Protein AF-A0A933BQ61-F1 (afdb_monomer_lite)

Radius of gyration: 30.86 Å; chains: 1; bounding box: 74×72×90 Å

Structure (mmCIF, N/CA/C/O backbone):
data_AF-A0A933BQ61-F1
#
_entry.id   AF-A0A933BQ61-F1
#
loop_
_atom_site.group_PDB
_atom_site.id
_atom_site.type_symbol
_atom_site.label_atom_id
_atom_site.label_alt_id
_atom_site.label_comp_id
_atom_site.label_asym_id
_atom_site.label_entity_id
_atom_site.label_seq_id
_atom_site.pdbx_PDB_ins_code
_atom_site.Cartn_x
_atom_site.Cartn_y
_atom_site.Cartn_z
_atom_site.occupancy
_atom_site.B_iso_or_equiv
_atom_site.auth_seq_id
_atom_site.auth_comp_id
_atom_site.auth_asym_id
_atom_site.auth_atom_id
_atom_site.pdbx_PDB_model_num
ATOM 1 N N . MET A 1 1 ? 2.742 20.157 -56.975 1.00 33.22 1 MET A N 1
ATOM 2 C CA . MET A 1 1 ? 3.591 20.711 -58.060 1.00 33.22 1 MET A CA 1
ATOM 3 C C . MET A 1 1 ? 4.662 21.611 -57.443 1.00 33.22 1 MET A C 1
ATOM 5 O O . MET A 1 1 ? 4.472 22.037 -56.312 1.00 33.22 1 MET A O 1
ATOM 9 N N . ASN A 1 2 ? 5.786 21.848 -58.125 1.00 32.97 2 ASN A N 1
ATOM 10 C CA . ASN A 1 2 ? 6.913 22.647 -57.603 1.00 32.97 2 ASN A CA 1
ATOM 11 C C . ASN A 1 2 ? 6.688 24.162 -57.740 1.00 32.97 2 ASN A C 1
ATOM 13 O O . ASN A 1 2 ? 6.046 24.554 -58.702 1.00 32.97 2 ASN A O 1
ATOM 17 N N . PHE A 1 3 ? 7.325 24.971 -56.878 1.00 35.00 3 PHE A N 1
ATOM 18 C CA . PHE A 1 3 ? 8.146 26.165 -57.211 1.00 35.00 3 PHE A CA 1
ATOM 19 C C . PHE A 1 3 ? 8.814 26.666 -55.903 1.00 35.00 3 PHE A C 1
ATOM 21 O O . PHE A 1 3 ? 8.114 27.060 -54.982 1.00 35.00 3 PHE A O 1
ATOM 28 N N . LYS A 1 4 ? 10.089 26.359 -55.608 1.00 37.38 4 LYS A N 1
ATOM 29 C CA . LYS A 1 4 ? 11.388 26.939 -56.056 1.00 37.38 4 LYS A CA 1
ATOM 30 C C . LYS A 1 4 ? 11.759 28.316 -55.451 1.00 37.38 4 LYS A C 1
ATOM 32 O O . LYS A 1 4 ? 10.966 29.242 -55.448 1.00 37.38 4 LYS A O 1
ATOM 37 N N . LYS A 1 5 ? 13.015 28.404 -54.978 1.00 43.69 5 LYS A N 1
ATOM 38 C CA . LYS A 1 5 ? 13.697 29.551 -54.327 1.00 43.69 5 LYS A CA 1
ATOM 39 C C . LYS A 1 5 ? 14.180 30.622 -55.330 1.00 43.69 5 LYS A C 1
ATOM 41 O O . LYS A 1 5 ? 14.615 30.215 -56.403 1.00 43.69 5 LYS A O 1
ATOM 46 N N . LEU A 1 6 ? 14.230 31.903 -54.917 1.00 38.16 6 LEU A N 1
ATOM 47 C CA . LEU A 1 6 ? 15.175 33.024 -55.233 1.00 38.16 6 LEU A CA 1
ATOM 48 C C . LEU A 1 6 ? 14.562 34.343 -54.663 1.00 38.16 6 LEU A C 1
ATOM 50 O O . LEU A 1 6 ? 13.356 34.353 -54.446 1.00 38.16 6 LEU A O 1
ATOM 54 N N . LEU A 1 7 ? 15.233 35.476 -54.383 1.00 34.50 7 LEU A N 1
ATOM 55 C CA . LEU A 1 7 ? 16.659 35.885 -54.299 1.00 34.50 7 LEU A CA 1
ATOM 56 C C . LEU A 1 7 ? 17.022 36.222 -52.812 1.00 34.50 7 LEU A C 1
ATOM 58 O O . LEU A 1 7 ? 16.158 36.053 -51.960 1.00 34.50 7 LEU A O 1
ATOM 62 N N . PHE A 1 8 ? 18.221 36.594 -52.318 1.00 32.69 8 PHE A N 1
ATOM 63 C CA . PHE A 1 8 ? 19.547 37.063 -52.808 1.00 32.69 8 PHE A CA 1
ATOM 64 C C . PHE A 1 8 ? 19.857 38.596 -52.740 1.00 32.69 8 PHE A C 1
ATOM 66 O O . PHE A 1 8 ? 19.451 39.347 -53.618 1.00 32.69 8 PHE A O 1
ATOM 73 N N . PHE A 1 9 ? 20.734 38.967 -51.780 1.00 31.30 9 PHE A N 1
ATOM 74 C CA . PHE A 1 9 ? 21.750 40.061 -51.764 1.00 31.30 9 PHE A CA 1
ATOM 75 C C . PHE A 1 9 ? 21.485 41.514 -51.273 1.00 31.30 9 PHE A C 1
ATOM 77 O O . PHE A 1 9 ? 20.404 42.072 -51.410 1.00 31.30 9 PHE A O 1
ATOM 84 N N . GLY A 1 10 ? 22.570 42.099 -50.715 1.00 30.70 10 GLY A N 1
ATOM 85 C CA . GLY A 1 10 ? 22.740 43.440 -50.104 1.00 30.70 10 GLY A CA 1
ATOM 86 C C . GLY A 1 10 ? 23.632 43.336 -48.841 1.00 30.70 10 GLY A C 1
ATOM 87 O O . GLY A 1 10 ? 23.165 42.792 -47.849 1.00 30.70 10 GLY A O 1
ATOM 88 N N . LEU A 1 11 ? 24.963 43.552 -48.843 1.00 33.59 11 LEU A N 1
ATOM 89 C CA . LEU A 1 11 ? 25.757 44.806 -48.959 1.00 33.59 11 LEU A CA 1
ATOM 90 C C . LEU A 1 11 ? 25.364 45.871 -47.897 1.00 33.59 11 LEU A C 1
ATOM 92 O O . LEU A 1 11 ? 24.179 46.109 -47.719 1.00 33.59 11 LEU A O 1
ATOM 96 N N . ILE A 1 12 ? 26.274 46.562 -47.180 1.00 37.56 12 ILE A N 1
ATOM 97 C CA . ILE A 1 12 ? 27.728 46.784 -47.387 1.00 37.56 12 ILE A CA 1
ATOM 98 C C . ILE A 1 12 ? 28.512 47.005 -46.048 1.00 37.56 12 ILE A C 1
ATOM 100 O O . ILE A 1 12 ? 27.955 46.799 -44.976 1.00 37.56 12 ILE A O 1
ATOM 104 N N . LEU A 1 13 ? 29.807 47.367 -46.136 1.00 36.47 13 LEU A N 1
ATOM 105 C CA . LEU A 1 13 ? 30.786 47.756 -45.083 1.00 36.47 13 LEU A CA 1
ATOM 106 C C . LEU A 1 13 ? 30.220 48.577 -43.888 1.00 36.47 13 LEU A C 1
ATOM 108 O O . LEU A 1 13 ? 29.233 49.284 -44.038 1.00 36.47 13 LEU A O 1
ATOM 112 N N . GLY A 1 14 ? 30.859 48.642 -42.709 1.00 28.88 14 GLY A N 1
ATOM 113 C CA . GLY A 1 14 ? 32.162 48.097 -42.274 1.00 28.88 14 GLY A CA 1
ATOM 114 C C . GLY A 1 14 ? 33.052 49.164 -41.600 1.00 28.88 14 GLY A C 1
ATOM 115 O O . GLY A 1 14 ? 33.024 50.322 -41.999 1.00 28.88 14 GLY A O 1
ATOM 116 N N . CYS A 1 15 ? 33.852 48.789 -40.592 1.00 31.38 15 CYS A N 1
ATOM 117 C CA . CYS A 1 15 ? 34.818 49.682 -39.930 1.00 31.38 15 CYS A CA 1
ATOM 118 C C . CYS A 1 15 ? 36.030 48.886 -39.414 1.00 31.38 15 CYS A C 1
ATOM 120 O O . CYS A 1 15 ? 35.865 47.748 -38.975 1.00 31.38 15 CYS A O 1
ATOM 122 N N . ALA A 1 16 ? 37.233 49.465 -39.464 1.00 35.78 16 ALA A N 1
ATOM 123 C CA . ALA A 1 16 ? 38.483 48.802 -39.081 1.00 35.78 16 ALA A CA 1
ATOM 124 C C . ALA A 1 16 ? 39.224 49.577 -37.980 1.00 35.78 16 ALA A C 1
ATOM 126 O O . ALA A 1 16 ? 39.227 50.804 -37.970 1.00 35.78 16 ALA A O 1
ATOM 127 N N . GLY A 1 17 ? 39.889 48.850 -37.082 1.00 31.77 17 GLY A N 1
ATOM 128 C CA . GLY A 1 17 ? 40.727 49.407 -36.020 1.00 31.77 17 GLY A CA 1
ATOM 129 C C . GLY A 1 17 ? 41.346 48.278 -35.204 1.00 31.77 17 GLY A C 1
ATOM 130 O O . GLY A 1 17 ? 40.625 47.533 -34.548 1.00 31.77 17 GLY A O 1
ATOM 131 N N . ALA A 1 18 ? 42.666 48.109 -35.290 1.00 37.84 18 ALA A N 1
ATOM 132 C CA . ALA A 1 18 ? 43.375 46.978 -34.698 1.00 37.84 18 ALA A CA 1
ATOM 133 C C . ALA A 1 18 ? 44.427 47.441 -33.685 1.00 37.84 18 ALA A C 1
ATOM 135 O O . ALA A 1 18 ? 45.264 48.282 -34.006 1.00 37.84 18 ALA A O 1
ATOM 136 N N . VAL A 1 19 ? 44.423 46.826 -32.501 1.00 36.72 19 VAL A N 1
ATOM 137 C CA . VAL A 1 19 ? 45.554 46.800 -31.563 1.00 36.72 19 VAL A CA 1
ATOM 138 C C . VAL A 1 19 ? 45.649 45.379 -30.995 1.00 36.72 19 VAL A C 1
ATOM 140 O O . VAL A 1 19 ? 44.635 44.758 -30.684 1.00 36.72 19 VAL A O 1
ATOM 143 N N . THR A 1 20 ? 46.865 44.842 -30.936 1.00 35.09 20 THR A N 1
ATOM 144 C CA . THR A 1 20 ? 47.217 43.508 -30.412 1.00 35.09 20 THR A CA 1
ATOM 145 C C . THR A 1 20 ? 47.277 43.528 -28.864 1.00 35.09 20 THR A C 1
ATOM 147 O O . THR A 1 20 ? 47.174 44.591 -28.265 1.00 35.09 20 THR A O 1
ATOM 150 N N . VAL A 1 21 ? 47.363 42.426 -28.106 1.00 33.62 21 VAL A N 1
ATOM 151 C CA . VAL A 1 21 ? 48.503 41.490 -27.974 1.00 33.62 21 VAL A CA 1
ATOM 152 C C . VAL A 1 21 ? 48.098 40.307 -27.058 1.00 33.62 21 VAL A C 1
ATOM 154 O O . VAL A 1 21 ? 47.378 40.517 -26.092 1.00 33.62 21 VAL A O 1
ATOM 157 N N . LEU A 1 22 ? 48.629 39.105 -27.344 1.00 34.12 22 LEU A N 1
ATOM 158 C CA . LEU A 1 22 ? 48.735 37.879 -26.511 1.00 34.12 22 LEU A CA 1
ATOM 159 C C . LEU A 1 22 ? 47.512 37.342 -25.731 1.00 34.12 22 LEU A C 1
ATOM 161 O O . LEU A 1 22 ? 47.035 37.917 -24.761 1.00 34.12 22 LEU A O 1
ATOM 165 N N . GLY A 1 23 ? 47.177 36.085 -26.035 1.00 26.72 23 GLY A N 1
ATOM 166 C CA . GLY A 1 23 ? 46.403 35.186 -25.177 1.00 26.72 23 GLY A CA 1
ATOM 167 C C . GLY A 1 23 ? 46.486 33.758 -25.717 1.00 26.72 23 GLY A C 1
ATOM 168 O O . GLY A 1 23 ? 45.755 33.412 -26.642 1.00 26.72 23 GLY A O 1
ATOM 169 N N . CYS A 1 24 ? 47.415 32.943 -25.207 1.00 27.66 24 CYS A N 1
ATOM 170 C CA . CYS A 1 24 ? 47.566 31.557 -25.659 1.00 27.66 24 CYS A CA 1
ATOM 171 C C . CYS A 1 24 ? 46.341 30.724 -25.260 1.00 27.66 24 CYS A C 1
ATOM 173 O O . CYS A 1 24 ? 45.925 30.739 -24.104 1.00 27.66 24 CYS A O 1
ATOM 175 N N . GLY A 1 25 ? 45.780 29.980 -26.213 1.00 29.48 25 GLY A N 1
ATOM 176 C CA . GLY A 1 25 ? 44.656 29.091 -25.947 1.00 29.48 25 GLY A CA 1
ATOM 177 C C . GLY A 1 25 ? 45.107 27.802 -25.266 1.00 29.48 25 GLY A C 1
ATOM 178 O O . GLY A 1 25 ? 45.684 26.935 -25.918 1.00 29.48 25 GLY A O 1
ATOM 179 N N . GLU A 1 26 ? 44.779 27.637 -23.986 1.00 28.12 26 GLU A N 1
ATOM 180 C CA . GLU A 1 26 ? 44.753 26.315 -23.364 1.00 28.12 26 GLU A CA 1
ATOM 181 C C . GLU A 1 26 ? 43.414 25.640 -23.670 1.00 28.12 26 GLU A C 1
ATOM 183 O O . GLU A 1 26 ? 42.358 26.030 -23.163 1.00 28.12 26 GLU A O 1
ATOM 188 N N . ALA A 1 27 ? 43.448 24.607 -24.511 1.00 31.70 27 ALA A N 1
ATOM 189 C CA . ALA A 1 27 ? 42.300 23.738 -24.707 1.00 31.70 27 ALA A CA 1
ATOM 190 C C . ALA A 1 27 ? 42.045 22.960 -23.408 1.00 31.70 27 ALA A C 1
ATOM 192 O O . ALA A 1 27 ? 42.774 22.018 -23.088 1.00 31.70 27 ALA A O 1
ATOM 193 N N . LYS A 1 28 ? 41.003 23.344 -22.659 1.00 28.75 28 LYS A N 1
ATOM 194 C CA . LYS A 1 28 ? 40.519 22.548 -21.528 1.00 28.75 28 LYS A CA 1
ATOM 195 C C . LYS A 1 28 ? 40.184 21.145 -22.031 1.00 28.75 28 LYS A C 1
ATOM 197 O O . LYS A 1 28 ? 39.219 20.970 -22.771 1.00 28.75 28 LYS A O 1
ATOM 202 N N . LYS A 1 29 ? 40.965 20.152 -21.601 1.00 30.23 29 LYS A N 1
ATOM 203 C CA . LYS A 1 29 ? 40.524 18.756 -21.631 1.00 30.23 29 LYS A CA 1
ATOM 204 C C . LYS A 1 29 ? 39.213 18.677 -20.858 1.00 30.23 29 LYS A C 1
ATOM 206 O O . LYS A 1 29 ? 39.152 19.166 -19.730 1.00 30.23 29 LYS A O 1
ATOM 211 N N . GLU A 1 30 ? 38.200 18.046 -21.437 1.00 31.16 30 GLU A N 1
ATOM 212 C CA . GLU A 1 30 ? 37.086 17.565 -20.631 1.00 31.16 30 GLU A CA 1
ATOM 213 C C . GLU A 1 30 ? 37.636 16.521 -19.655 1.00 31.16 30 GLU A C 1
ATOM 215 O O . GLU A 1 30 ? 38.267 15.536 -20.047 1.00 31.16 30 GLU A O 1
ATOM 220 N N . GLU A 1 31 ? 37.456 16.789 -18.367 1.00 30.97 31 GLU A N 1
ATOM 221 C CA . GLU A 1 31 ? 37.720 15.824 -17.311 1.00 30.97 31 GLU A CA 1
ATOM 222 C C . GLU A 1 31 ? 36.723 14.664 -17.484 1.00 30.97 31 GLU A C 1
ATOM 224 O O . GLU A 1 31 ? 35.529 14.926 -17.670 1.00 30.97 31 GLU A O 1
ATOM 229 N N . PRO A 1 32 ? 37.169 13.392 -17.489 1.00 31.97 32 PRO A N 1
ATOM 230 C CA . PRO A 1 32 ? 36.271 12.270 -17.731 1.00 31.97 32 PRO A CA 1
ATOM 231 C C . PRO A 1 32 ? 35.168 12.269 -16.673 1.00 31.97 32 PRO A C 1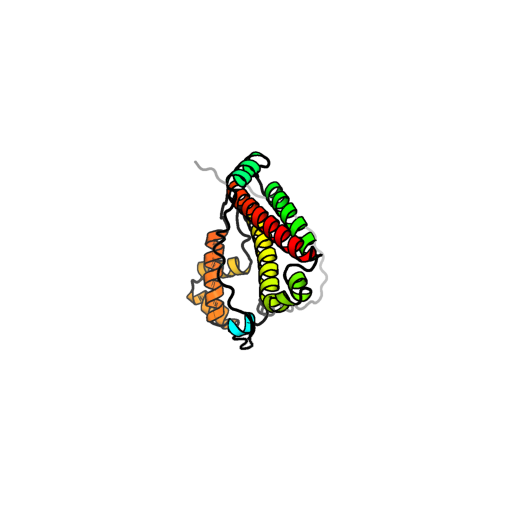
ATOM 233 O O . PRO A 1 32 ? 35.459 12.251 -15.475 1.00 31.97 32 PRO A O 1
ATOM 236 N N . GLN A 1 33 ? 33.906 12.305 -17.116 1.00 36.19 33 GLN A N 1
ATOM 237 C CA . GLN A 1 33 ? 32.762 12.381 -16.211 1.00 36.19 33 GLN A CA 1
ATOM 238 C C . GLN A 1 33 ? 32.825 11.243 -15.192 1.00 36.19 33 GLN A C 1
ATOM 240 O O . GLN A 1 33 ? 32.699 10.065 -15.531 1.00 36.19 33 GLN A O 1
ATOM 245 N N . LYS A 1 34 ? 33.031 11.626 -13.929 1.00 31.55 34 LYS A N 1
ATOM 246 C CA . LYS A 1 34 ? 33.035 10.725 -12.780 1.00 31.55 34 LYS A CA 1
ATOM 247 C C . LYS A 1 34 ? 31.736 9.905 -12.817 1.00 31.55 34 LYS A C 1
ATOM 249 O O . LYS A 1 34 ? 30.677 10.521 -12.959 1.00 31.55 34 LYS A O 1
ATOM 254 N N . PRO A 1 35 ? 31.789 8.560 -12.730 1.00 34.62 35 PRO A N 1
ATOM 255 C CA . PRO A 1 35 ? 30.603 7.729 -12.904 1.00 34.62 35 PRO A CA 1
ATOM 256 C C . PRO A 1 35 ? 29.506 8.177 -11.940 1.00 34.62 35 PRO A C 1
ATOM 258 O O . PRO A 1 35 ? 29.770 8.422 -10.759 1.00 34.62 35 PRO A O 1
ATOM 261 N N . LEU A 1 36 ? 28.291 8.337 -12.469 1.00 34.41 36 LEU A N 1
ATOM 262 C CA . LEU A 1 36 ? 27.153 8.867 -11.728 1.00 34.41 36 LEU A CA 1
ATOM 263 C C . LEU A 1 36 ? 26.741 7.851 -10.658 1.00 34.41 36 LEU A C 1
ATOM 265 O O . LEU A 1 36 ? 25.974 6.932 -10.931 1.00 34.41 36 LEU A O 1
ATOM 269 N N . GLY A 1 37 ? 27.298 8.005 -9.457 1.00 27.67 37 GLY A N 1
ATOM 270 C CA . GLY A 1 37 ? 27.090 7.090 -8.343 1.00 27.67 37 GLY A CA 1
ATOM 271 C C . GLY A 1 37 ? 25.618 7.019 -7.964 1.00 27.67 37 GLY A C 1
ATOM 272 O O . GLY A 1 37 ? 25.116 7.892 -7.258 1.00 27.67 37 GLY A O 1
ATOM 273 N N . LEU A 1 38 ? 24.941 5.958 -8.405 1.00 32.16 38 LEU A N 1
ATOM 274 C CA . LEU A 1 38 ? 23.553 5.641 -8.071 1.00 32.16 38 LEU A CA 1
ATOM 275 C C . LEU A 1 38 ? 23.440 5.049 -6.661 1.00 32.16 38 LEU A C 1
ATOM 277 O O . LEU A 1 38 ? 22.759 4.054 -6.431 1.00 32.16 38 LEU A O 1
ATOM 281 N N . ALA A 1 39 ? 24.066 5.732 -5.700 1.00 28.16 39 ALA A N 1
ATOM 282 C CA . ALA A 1 39 ? 23.836 5.561 -4.277 1.00 28.16 39 ALA A CA 1
ATOM 283 C C . ALA A 1 39 ? 22.428 6.069 -3.923 1.00 28.16 39 ALA A C 1
ATOM 285 O O . ALA A 1 39 ? 22.238 7.113 -3.303 1.00 28.16 39 ALA A O 1
ATOM 286 N N . MET A 1 40 ? 21.412 5.315 -4.342 1.00 30.36 40 MET A N 1
ATOM 287 C CA . MET A 1 40 ? 20.205 5.217 -3.541 1.00 30.36 40 MET A CA 1
ATOM 288 C C . MET A 1 40 ? 20.603 4.453 -2.283 1.00 30.36 40 MET A C 1
ATOM 290 O O . MET A 1 40 ? 20.962 3.282 -2.382 1.00 30.36 40 MET A O 1
ATOM 294 N N . ASP A 1 41 ? 20.517 5.101 -1.121 1.00 31.23 41 ASP A N 1
ATOM 295 C CA . ASP A 1 41 ? 20.682 4.462 0.189 1.00 31.23 41 ASP A CA 1
ATOM 296 C C . ASP A 1 41 ? 19.499 3.519 0.486 1.00 31.23 41 ASP A C 1
ATOM 298 O O . ASP A 1 41 ? 18.697 3.713 1.403 1.00 31.23 41 ASP A O 1
ATOM 302 N N . LEU A 1 42 ? 19.380 2.464 -0.322 1.00 30.97 42 LEU A N 1
ATOM 303 C CA . LEU A 1 42 ? 18.728 1.232 0.080 1.00 30.97 42 LEU A CA 1
ATOM 304 C C . LEU A 1 42 ? 19.553 0.681 1.251 1.00 30.97 42 LEU A C 1
ATOM 306 O O . LEU A 1 42 ? 20.754 0.452 1.083 1.00 30.97 42 LEU A O 1
ATOM 310 N N . PRO A 1 43 ? 18.965 0.490 2.446 1.00 29.45 43 PRO A N 1
ATOM 311 C CA . PRO A 1 43 ? 19.725 0.048 3.604 1.00 29.45 43 PRO A CA 1
ATOM 312 C C . PRO A 1 43 ? 20.355 -1.314 3.307 1.00 29.45 43 PRO A C 1
ATOM 314 O O . PRO A 1 43 ? 19.644 -2.278 3.015 1.00 29.45 43 PRO A O 1
ATOM 317 N N . LYS A 1 44 ? 21.691 -1.383 3.376 1.00 31.56 44 LYS A N 1
ATOM 318 C CA . LYS A 1 44 ? 22.462 -2.600 3.102 1.00 31.56 44 LYS A CA 1
ATOM 319 C C . LYS A 1 44 ? 22.027 -3.721 4.048 1.00 31.56 44 LYS A C 1
ATOM 321 O O . LYS A 1 44 ? 22.434 -3.768 5.207 1.00 31.56 44 LYS A O 1
ATOM 326 N N . ALA A 1 45 ? 21.207 -4.636 3.542 1.00 41.03 45 ALA A N 1
ATOM 327 C CA . ALA A 1 45 ? 20.682 -5.778 4.282 1.00 41.03 45 ALA A CA 1
ATOM 328 C C . ALA A 1 45 ? 21.714 -6.923 4.379 1.00 41.03 45 ALA A C 1
ATOM 330 O O . ALA A 1 45 ? 21.409 -8.074 4.080 1.00 41.03 45 ALA A O 1
ATOM 331 N N . GLU A 1 46 ? 22.942 -6.599 4.797 1.00 36.53 46 GLU A N 1
ATOM 332 C CA . GLU A 1 46 ? 24.030 -7.556 5.032 1.00 36.53 46 GLU A CA 1
ATOM 333 C C . GLU A 1 46 ? 24.331 -7.690 6.530 1.00 36.53 46 GLU A C 1
ATOM 335 O O . GLU A 1 46 ? 25.339 -7.224 7.056 1.00 36.53 46 GLU A O 1
ATOM 340 N N . SER A 1 47 ? 23.437 -8.391 7.220 1.00 34.53 47 SER A N 1
ATOM 341 C CA . SER A 1 47 ? 23.823 -9.321 8.283 1.00 34.53 47 SER A CA 1
ATOM 342 C C . SER A 1 47 ? 22.858 -10.507 8.253 1.00 34.53 47 SER A C 1
ATOM 344 O O . SER A 1 47 ? 21.698 -10.343 7.870 1.00 34.53 47 SER A O 1
ATOM 346 N N . ASP A 1 48 ? 23.325 -11.704 8.622 1.00 34.06 48 ASP A N 1
ATOM 347 C CA . ASP A 1 48 ? 22.560 -12.962 8.572 1.00 34.06 48 ASP A CA 1
ATOM 348 C C . ASP A 1 48 ? 21.464 -13.054 9.658 1.00 34.06 48 ASP A C 1
ATOM 350 O O . ASP A 1 48 ? 21.364 -14.028 10.407 1.00 34.06 48 ASP A O 1
ATOM 354 N N . LEU A 1 49 ? 20.575 -12.058 9.719 1.00 34.44 49 LEU A N 1
ATOM 355 C CA . LEU A 1 49 ? 19.304 -12.132 10.437 1.00 34.44 49 LEU A CA 1
ATOM 356 C C . LEU A 1 49 ? 18.332 -13.061 9.698 1.00 34.44 49 LEU A C 1
ATOM 358 O O . LEU A 1 49 ? 17.279 -12.660 9.203 1.00 34.44 49 LEU A O 1
ATOM 362 N N . LYS A 1 50 ? 18.669 -14.355 9.699 1.00 31.67 50 LYS A N 1
ATOM 363 C CA . LYS A 1 50 ? 17.728 -15.460 9.499 1.00 31.67 50 LYS A CA 1
ATOM 364 C C . LYS A 1 50 ? 16.801 -15.548 10.711 1.00 31.67 50 LYS A C 1
ATOM 366 O O . LYS A 1 50 ? 16.821 -16.538 11.434 1.00 31.67 50 LYS A O 1
ATOM 371 N N . MET A 1 51 ? 16.002 -14.503 10.929 1.00 33.00 51 MET A N 1
ATOM 372 C CA . MET A 1 51 ? 14.883 -14.564 11.857 1.00 33.00 51 MET A CA 1
ATOM 373 C C . MET A 1 51 ? 13.924 -15.629 11.336 1.00 33.00 51 MET A C 1
ATOM 375 O O . MET A 1 51 ? 13.245 -15.444 10.323 1.00 33.00 51 MET A O 1
ATOM 379 N N . SER A 1 52 ? 13.915 -16.771 12.011 1.00 43.12 52 SER A N 1
ATOM 380 C CA . SER A 1 52 ? 12.910 -17.801 11.802 1.00 43.12 52 SER A CA 1
ATOM 381 C C . SER A 1 52 ? 11.536 -17.267 12.233 1.00 43.12 52 SER A C 1
ATOM 383 O O . SER A 1 52 ? 11.429 -16.215 12.877 1.00 43.12 52 SER A O 1
ATOM 385 N N . LYS A 1 53 ? 10.447 -17.969 11.898 1.00 46.41 53 LYS A N 1
ATOM 386 C CA . LYS A 1 53 ? 9.120 -17.552 12.391 1.00 46.41 53 LYS A CA 1
ATOM 387 C C . LYS A 1 53 ? 9.058 -17.633 13.913 1.00 46.41 53 LYS A C 1
ATOM 389 O O . LYS A 1 53 ? 8.355 -16.852 14.539 1.00 46.41 53 LYS A O 1
ATOM 394 N N . GLU A 1 54 ? 9.827 -18.547 14.478 1.00 46.53 54 GLU A N 1
ATOM 395 C CA . GLU A 1 54 ? 10.013 -18.832 15.886 1.00 46.53 54 GLU A CA 1
ATOM 396 C C . GLU A 1 54 ? 10.751 -17.687 16.611 1.00 46.53 54 GLU A C 1
ATOM 398 O O . GLU A 1 54 ? 10.430 -17.391 17.762 1.00 46.53 54 GLU A O 1
ATOM 403 N N . ASP A 1 55 ? 11.666 -16.982 15.931 1.00 45.12 55 ASP A N 1
ATOM 404 C CA . ASP A 1 55 ? 12.346 -15.792 16.473 1.00 45.12 55 ASP A CA 1
ATOM 405 C C . ASP A 1 55 ? 11.453 -14.538 16.450 1.00 45.12 55 ASP A C 1
ATOM 407 O O . ASP A 1 55 ? 11.576 -13.682 17.322 1.00 45.12 55 ASP A O 1
ATOM 411 N N . VAL A 1 56 ? 10.530 -14.430 15.483 1.00 51.50 56 VAL A N 1
ATOM 412 C CA . VAL A 1 56 ? 9.559 -13.315 15.396 1.00 51.50 56 VAL A CA 1
ATOM 413 C C . VAL A 1 56 ? 8.331 -13.546 16.287 1.00 51.50 56 VAL A C 1
ATOM 415 O O . VAL A 1 56 ? 7.808 -12.602 16.875 1.00 51.50 56 VAL A O 1
ATOM 418 N N . ALA A 1 57 ? 7.860 -14.791 16.402 1.00 50.66 57 ALA A N 1
ATOM 419 C CA . ALA A 1 57 ? 6.730 -15.160 17.258 1.00 50.66 57 ALA A CA 1
ATOM 420 C C . ALA A 1 57 ? 7.116 -15.272 18.744 1.00 50.66 57 ALA A C 1
ATOM 422 O O . ALA A 1 57 ? 6.248 -15.225 19.608 1.00 50.66 57 ALA A O 1
ATOM 423 N N . GLY A 1 58 ? 8.407 -15.408 19.050 1.00 47.72 58 GLY A N 1
ATOM 424 C CA . GLY A 1 58 ? 8.900 -15.584 20.409 1.00 47.72 58 GLY A CA 1
ATOM 425 C C . GLY A 1 58 ? 8.671 -17.001 20.946 1.00 47.72 58 GLY A C 1
ATOM 426 O O . GLY A 1 58 ? 7.606 -17.608 20.804 1.00 47.72 58 GLY A O 1
ATOM 427 N N . LYS A 1 59 ? 9.688 -17.536 21.628 1.00 42.88 59 LYS A N 1
ATOM 428 C CA . LYS A 1 59 ? 9.624 -18.838 22.308 1.00 42.88 59 LYS A CA 1
ATOM 429 C C . LYS A 1 59 ? 8.688 -18.756 23.518 1.00 42.88 59 LYS A C 1
ATOM 431 O O . LYS A 1 59 ? 9.138 -18.496 24.629 1.00 42.88 59 LYS A O 1
ATOM 436 N N . GLY A 1 60 ? 7.395 -18.971 23.289 1.00 55.41 60 GLY A N 1
ATOM 437 C CA . GLY A 1 60 ? 6.376 -18.965 24.340 1.00 55.41 60 GLY A CA 1
ATOM 438 C C . GLY A 1 60 ? 4.991 -18.459 23.933 1.00 55.41 60 GLY A C 1
ATOM 439 O O . GLY A 1 60 ? 4.079 -18.591 24.745 1.00 55.41 60 GLY A O 1
ATOM 440 N N . MET A 1 61 ? 4.789 -17.923 22.718 1.00 55.53 61 MET A N 1
ATOM 441 C CA . MET A 1 61 ? 3.427 -17.625 22.247 1.00 55.53 61 MET A CA 1
ATOM 442 C C . MET A 1 61 ? 2.586 -18.919 22.248 1.00 55.53 61 MET A C 1
ATOM 444 O O . MET A 1 61 ? 2.967 -19.883 21.577 1.00 55.53 61 MET A O 1
ATOM 448 N N . PRO A 1 62 ? 1.458 -18.979 22.983 1.00 61.00 62 PRO A N 1
ATOM 449 C CA . PRO A 1 62 ? 0.611 -20.165 23.001 1.00 61.00 62 PRO A CA 1
ATOM 450 C C . PRO A 1 62 ? -0.081 -20.343 21.646 1.00 61.00 62 PRO A C 1
ATOM 452 O O . PRO A 1 62 ? -0.343 -19.374 20.929 1.00 61.00 62 PRO A O 1
ATOM 455 N N . GLU A 1 63 ? -0.403 -21.588 21.291 1.00 62.03 63 GLU A N 1
ATOM 456 C CA . GLU A 1 63 ? -1.031 -21.897 20.007 1.00 62.03 63 GLU A CA 1
ATOM 457 C C . GLU A 1 63 ? -2.427 -21.255 19.915 1.00 62.03 63 GLU A C 1
ATOM 459 O O . GLU A 1 63 ? -3.407 -21.739 20.492 1.00 62.03 63 GLU A O 1
ATOM 464 N N . VAL A 1 64 ? -2.522 -20.153 19.164 1.00 59.31 64 VAL A N 1
ATOM 465 C CA . VAL A 1 64 ? -3.784 -19.456 18.896 1.00 59.31 64 VAL A CA 1
ATOM 466 C C . VAL A 1 64 ? -4.651 -20.339 18.003 1.00 59.31 64 VAL A C 1
ATOM 468 O O . VAL A 1 64 ? -4.605 -20.266 16.771 1.00 59.31 64 VAL A O 1
ATOM 471 N N . LYS A 1 65 ? -5.469 -21.185 18.638 1.00 55.44 65 LYS A N 1
ATOM 472 C CA . LYS A 1 65 ? -6.520 -21.957 17.970 1.00 55.44 65 LYS A CA 1
ATOM 473 C C . LYS A 1 65 ? -7.353 -21.002 17.123 1.00 55.44 65 LYS A C 1
ATOM 475 O O . LYS A 1 65 ? -7.982 -20.090 17.659 1.00 55.44 65 LYS A O 1
ATOM 480 N N . LYS A 1 66 ? -7.367 -21.223 15.802 1.00 54.66 66 LYS A N 1
ATOM 481 C CA . LYS A 1 66 ? -8.200 -20.454 14.868 1.00 54.66 66 LYS A CA 1
ATOM 482 C C . LYS A 1 66 ? -9.635 -20.452 15.386 1.00 54.66 66 LYS A C 1
ATOM 484 O O . LYS A 1 66 ? -10.265 -21.507 15.453 1.00 54.66 66 LYS A O 1
ATOM 489 N N . SER A 1 67 ? -10.146 -19.281 15.752 1.00 53.09 67 SER A N 1
ATOM 490 C CA . SER A 1 67 ? -11.550 -19.158 16.119 1.00 53.09 67 SER A CA 1
ATOM 491 C C . SER A 1 67 ? -12.408 -19.504 14.899 1.00 53.09 67 SER A C 1
ATOM 493 O O . SER A 1 67 ? -12.076 -19.150 13.767 1.00 53.09 67 SER A O 1
ATOM 495 N N . GLY A 1 68 ? -13.544 -20.174 15.109 1.00 47.22 68 GLY A N 1
ATOM 496 C CA . GLY A 1 68 ? -14.516 -20.458 14.040 1.00 47.22 68 GLY A CA 1
ATOM 497 C C . GLY A 1 68 ? -15.227 -19.207 13.497 1.00 47.22 68 GLY A C 1
ATOM 498 O O . GLY A 1 68 ? -16.207 -19.315 12.763 1.00 47.22 68 GLY A O 1
ATOM 499 N N . ILE A 1 69 ? -14.766 -18.014 13.885 1.00 57.16 69 ILE A N 1
ATOM 500 C CA . ILE A 1 69 ? -15.349 -16.719 13.557 1.00 57.16 69 ILE A CA 1
ATOM 501 C C . ILE A 1 69 ? -14.866 -16.329 12.159 1.00 57.16 69 ILE A C 1
ATOM 503 O O . ILE A 1 69 ? -13.873 -15.625 11.984 1.00 57.16 69 ILE A O 1
ATOM 507 N N . ALA A 1 70 ? -15.587 -16.795 11.141 1.00 58.25 70 ALA A N 1
ATOM 508 C CA . ALA A 1 70 ? -15.411 -16.308 9.782 1.00 58.25 70 ALA A CA 1
ATOM 509 C C . ALA A 1 70 ? -15.758 -14.809 9.730 1.00 58.25 70 ALA A C 1
ATOM 511 O O . ALA A 1 70 ? -16.933 -14.439 9.785 1.00 58.25 70 ALA A O 1
ATOM 512 N N . PHE A 1 71 ? -14.743 -13.948 9.620 1.00 63.94 71 PHE A N 1
ATOM 513 C CA . PHE A 1 71 ? -14.939 -12.514 9.425 1.00 63.94 71 PHE A CA 1
ATOM 514 C C . PHE A 1 71 ? -15.623 -12.275 8.074 1.00 63.94 71 PHE A C 1
ATOM 516 O O . PHE A 1 71 ? -15.026 -12.475 7.016 1.00 63.94 71 PHE A O 1
ATOM 523 N N . LYS A 1 72 ? -16.896 -11.875 8.108 1.00 70.69 72 LYS A N 1
ATOM 524 C CA . LYS A 1 72 ? -17.683 -11.536 6.919 1.00 70.69 72 LYS A CA 1
ATOM 525 C C . LYS A 1 72 ? -17.810 -10.023 6.815 1.00 70.69 72 LYS A C 1
ATOM 527 O O . LYS A 1 72 ? -18.246 -9.373 7.763 1.00 70.69 72 LYS A O 1
ATOM 532 N N . PHE A 1 73 ? -17.459 -9.478 5.655 1.00 75.00 73 PHE A N 1
ATOM 533 C CA . PHE A 1 73 ? -17.767 -8.093 5.321 1.00 75.00 73 PHE A CA 1
ATOM 534 C C . PHE A 1 73 ? -19.278 -7.933 5.121 1.00 75.00 73 PHE A C 1
ATOM 536 O O . PHE A 1 73 ? -19.935 -8.796 4.537 1.00 75.00 73 PHE A O 1
ATOM 543 N N . ASP A 1 74 ? -19.831 -6.817 5.593 1.00 83.81 74 ASP A N 1
ATOM 544 C CA . ASP A 1 74 ? -21.215 -6.452 5.307 1.00 83.81 74 ASP A CA 1
ATOM 545 C C . ASP A 1 74 ? -21.293 -5.801 3.919 1.00 83.81 74 ASP A C 1
ATOM 547 O O . ASP A 1 74 ? -21.165 -4.586 3.755 1.00 83.81 74 ASP A O 1
ATOM 551 N N . GLU A 1 75 ? -21.509 -6.641 2.907 1.00 86.00 75 GLU A N 1
ATOM 552 C CA . GLU A 1 75 ? -21.701 -6.226 1.514 1.00 86.00 75 GLU A CA 1
ATOM 553 C C . GLU A 1 75 ? -22.867 -5.238 1.336 1.00 86.00 75 GLU A C 1
ATOM 555 O O . GLU A 1 75 ? -22.872 -4.470 0.373 1.00 86.00 75 GLU A O 1
ATOM 560 N N . SER A 1 76 ? -23.857 -5.225 2.240 1.00 87.25 76 SER A N 1
ATOM 561 C CA . SER A 1 76 ? -24.972 -4.274 2.175 1.00 87.25 76 SER A CA 1
ATOM 562 C C . SER A 1 76 ? -24.540 -2.882 2.644 1.00 87.25 76 SER A C 1
ATOM 564 O O . SER A 1 76 ? -24.802 -1.896 1.951 1.00 87.25 76 SER A O 1
ATOM 566 N N . ARG A 1 77 ? -23.771 -2.801 3.742 1.00 86.50 77 ARG A N 1
ATOM 567 C CA . ARG A 1 77 ? -23.141 -1.563 4.231 1.00 86.50 77 ARG A CA 1
ATOM 568 C C . ARG A 1 77 ? -22.133 -1.003 3.225 1.00 86.50 77 ARG A C 1
ATOM 570 O O . ARG A 1 77 ? -22.111 0.212 3.033 1.00 86.50 77 ARG A O 1
ATOM 577 N N . ILE A 1 78 ? -21.354 -1.856 2.548 1.00 86.00 78 ILE A N 1
ATOM 578 C CA . ILE A 1 78 ? -20.456 -1.431 1.457 1.00 86.00 78 ILE A CA 1
ATOM 579 C C . ILE A 1 78 ? -21.271 -0.832 0.305 1.00 86.00 78 ILE A C 1
ATOM 581 O O . ILE A 1 78 ? -21.071 0.331 -0.037 1.00 86.00 78 ILE A O 1
ATOM 585 N N . LYS A 1 79 ? -22.227 -1.581 -0.266 1.00 88.81 79 LYS A N 1
ATOM 586 C CA . LYS A 1 79 ? -23.030 -1.121 -1.417 1.00 88.81 79 LYS A CA 1
ATOM 587 C C . LYS A 1 79 ? -23.796 0.167 -1.126 1.00 88.81 79 LYS A C 1
ATOM 589 O O . LYS A 1 79 ? -23.832 1.050 -1.980 1.00 88.81 79 LYS A O 1
ATOM 594 N N . LYS A 1 80 ? -24.349 0.303 0.085 1.00 91.00 80 LYS A N 1
ATOM 595 C CA . LYS A 1 80 ? -24.986 1.541 0.544 1.00 91.00 80 LYS A CA 1
ATOM 596 C C . LYS A 1 80 ? -23.997 2.715 0.520 1.00 91.00 80 LYS A C 1
ATOM 598 O O . LYS A 1 80 ? -24.272 3.711 -0.140 1.00 91.00 80 LYS A O 1
ATOM 603 N N . LYS A 1 81 ? -22.820 2.573 1.143 1.00 87.50 81 LYS A N 1
ATOM 604 C CA . LYS A 1 81 ? -21.785 3.622 1.128 1.00 87.50 81 LYS A CA 1
ATOM 605 C C . LYS A 1 81 ? -21.266 3.957 -0.274 1.00 87.50 81 LYS A C 1
ATOM 607 O O . LYS A 1 81 ? -20.927 5.112 -0.523 1.00 87.50 81 LYS A O 1
ATOM 612 N N . ILE A 1 82 ? -21.221 2.986 -1.193 1.00 88.62 82 ILE A N 1
ATOM 613 C CA . ILE A 1 82 ? -20.837 3.247 -2.590 1.00 88.62 82 ILE A CA 1
ATOM 614 C C . ILE A 1 82 ? -21.814 4.225 -3.255 1.00 88.62 82 ILE A C 1
ATOM 616 O O . ILE A 1 82 ? -21.373 5.161 -3.918 1.00 88.62 82 ILE A O 1
ATOM 620 N N . ALA A 1 83 ? -23.119 4.039 -3.033 1.00 87.19 83 ALA A N 1
ATOM 621 C CA . ALA A 1 83 ? -24.161 4.919 -3.555 1.00 87.19 83 ALA A CA 1
ATOM 622 C C . ALA A 1 83 ? -24.228 6.286 -2.841 1.00 87.19 83 ALA A C 1
ATOM 624 O O . ALA A 1 83 ? -24.574 7.279 -3.474 1.00 87.19 83 ALA A O 1
ATOM 625 N N . GLU A 1 84 ? -23.894 6.350 -1.547 1.00 88.56 84 GLU A N 1
ATOM 626 C CA . GLU A 1 84 ? -23.932 7.592 -0.754 1.00 88.56 84 GLU A CA 1
ATOM 627 C C . GLU A 1 84 ? -22.751 8.538 -1.032 1.00 88.56 84 GLU A C 1
ATOM 629 O O . GLU A 1 84 ? -22.946 9.751 -1.073 1.00 88.56 84 GLU A O 1
ATOM 634 N N . THR A 1 85 ? -21.530 8.022 -1.227 1.00 86.50 85 THR A N 1
ATOM 635 C CA . THR A 1 85 ? -20.335 8.856 -1.484 1.00 86.50 85 THR A CA 1
ATOM 636 C C . THR A 1 85 ? -19.496 8.319 -2.653 1.00 86.50 85 THR A C 1
ATOM 638 O O . THR A 1 85 ? -18.377 7.853 -2.421 1.00 86.50 85 THR A O 1
ATOM 641 N N . PRO A 1 86 ? -20.018 8.327 -3.896 1.00 90.44 86 PRO A N 1
ATOM 642 C CA . PRO A 1 86 ? -19.332 7.803 -5.080 1.00 90.44 86 PRO A CA 1
ATOM 643 C C . PRO A 1 86 ? -17.987 8.495 -5.334 1.00 90.44 86 PRO A C 1
ATOM 645 O O . PRO A 1 86 ? -17.889 9.721 -5.320 1.00 90.44 86 PRO A O 1
ATOM 648 N N . VAL A 1 87 ? -16.949 7.701 -5.603 1.00 93.62 87 VAL A N 1
ATOM 649 C CA . VAL A 1 87 ? -15.588 8.190 -5.865 1.00 93.62 87 VAL A CA 1
ATOM 650 C C . VAL A 1 87 ? -15.325 8.165 -7.368 1.00 93.62 87 VAL A C 1
ATOM 652 O O . VAL A 1 87 ? -15.303 7.102 -7.989 1.00 93.62 87 VAL A O 1
ATOM 655 N N . THR A 1 88 ? -15.122 9.344 -7.954 1.00 94.75 88 THR A N 1
ATOM 656 C CA . THR A 1 88 ? -14.983 9.525 -9.413 1.00 94.75 88 THR A CA 1
ATOM 657 C C . THR A 1 88 ? -13.568 9.904 -9.851 1.00 94.75 88 THR A C 1
ATOM 659 O O . THR A 1 88 ? -13.235 9.776 -11.028 1.00 94.75 88 THR A O 1
ATOM 662 N N . ASP A 1 89 ? -12.720 10.333 -8.917 1.00 95.75 89 ASP A N 1
ATOM 663 C CA . ASP A 1 89 ? -11.469 11.033 -9.199 1.00 95.75 89 ASP A CA 1
ATOM 664 C C . ASP A 1 89 ? -10.430 10.848 -8.071 1.00 95.75 89 ASP A C 1
ATOM 666 O O . ASP A 1 89 ? -10.699 10.269 -7.015 1.00 95.75 89 ASP A O 1
ATOM 670 N N . GLN A 1 90 ? -9.215 11.365 -8.284 1.00 96.31 90 GLN A N 1
ATOM 671 C CA . GLN A 1 90 ? -8.122 11.249 -7.317 1.00 96.31 90 GLN A CA 1
ATOM 672 C C . GLN A 1 90 ? -8.402 11.974 -5.991 1.00 96.31 90 GLN A C 1
ATOM 674 O O . GLN A 1 90 ? -8.044 11.454 -4.934 1.00 96.31 90 GLN A O 1
ATOM 679 N N . ALA A 1 91 ? -9.020 13.156 -6.019 1.00 96.69 91 ALA A N 1
ATOM 680 C CA . ALA A 1 91 ? -9.251 13.971 -4.831 1.00 96.69 91 ALA A CA 1
ATOM 681 C C . ALA A 1 91 ? -10.356 13.371 -3.951 1.00 96.69 91 ALA A C 1
ATOM 683 O O . ALA A 1 91 ? -10.156 13.245 -2.740 1.00 96.69 91 ALA A O 1
ATOM 684 N N . SER A 1 92 ? -11.465 12.908 -4.541 1.00 96.50 92 SER A N 1
ATOM 685 C CA . SER A 1 92 ? -12.492 12.157 -3.802 1.00 96.50 92 SER A CA 1
ATOM 686 C C . SER A 1 92 ? -11.933 10.850 -3.217 1.00 96.50 92 SER A C 1
ATOM 688 O O . SER A 1 92 ? -12.227 10.516 -2.067 1.00 96.50 92 SER A O 1
ATOM 690 N N . CYS A 1 93 ? -11.036 10.162 -3.935 1.00 97.06 93 CYS A N 1
ATOM 691 C CA . CYS A 1 93 ? -10.394 8.933 -3.455 1.00 97.06 93 CYS A CA 1
ATOM 692 C C . CYS A 1 93 ? -9.455 9.198 -2.264 1.00 97.06 93 CYS A C 1
ATOM 694 O O . CYS A 1 93 ? -9.563 8.548 -1.220 1.00 97.06 93 CYS A O 1
ATOM 696 N N . ILE A 1 94 ? -8.565 10.194 -2.377 1.00 97.25 94 ILE A N 1
ATOM 697 C CA . ILE A 1 94 ? -7.672 10.609 -1.282 1.00 97.25 94 ILE A CA 1
ATOM 698 C C . ILE A 1 94 ? -8.483 11.087 -0.072 1.00 97.25 94 ILE A C 1
ATOM 700 O O . ILE A 1 94 ? -8.113 10.761 1.057 1.00 97.25 94 ILE A O 1
ATOM 704 N N . GLY A 1 95 ? -9.578 11.822 -0.294 1.00 96.25 95 GLY A N 1
ATOM 705 C CA . GLY A 1 95 ? -10.479 12.297 0.757 1.00 96.25 95 GLY A CA 1
ATOM 706 C C . GLY A 1 95 ? -11.118 11.155 1.549 1.00 96.25 95 GLY A C 1
ATOM 707 O O . GLY A 1 95 ? -11.110 11.189 2.781 1.00 96.25 95 GLY A O 1
ATOM 708 N N . LEU A 1 96 ? -11.580 10.103 0.863 1.00 95.25 96 LEU A N 1
ATOM 709 C CA . LEU A 1 96 ? -12.109 8.902 1.513 1.00 95.25 96 LEU A CA 1
ATOM 710 C C . LEU A 1 96 ? -11.028 8.195 2.351 1.00 95.25 96 LEU A C 1
ATOM 712 O O . LEU A 1 96 ? -11.260 7.893 3.521 1.00 95.25 96 LEU A O 1
ATOM 716 N N . VAL A 1 97 ? -9.816 8.003 1.813 1.00 96.56 97 VAL A N 1
ATOM 717 C CA . VAL A 1 97 ? -8.708 7.378 2.569 1.00 96.56 97 VAL A CA 1
ATOM 718 C C . VAL A 1 97 ? -8.237 8.250 3.742 1.00 96.56 97 VAL A C 1
ATOM 720 O O . VAL A 1 97 ? -7.903 7.720 4.800 1.00 96.56 97 VAL A O 1
ATOM 723 N N . ALA A 1 98 ? -8.276 9.579 3.623 1.00 96.31 98 ALA A N 1
ATOM 724 C CA . ALA A 1 98 ? -7.940 10.491 4.720 1.00 96.31 98 ALA A CA 1
ATOM 725 C C . ALA A 1 98 ? -8.897 10.360 5.925 1.00 96.31 98 ALA A C 1
ATOM 727 O O . ALA A 1 98 ? -8.509 10.660 7.055 1.00 96.31 98 ALA A O 1
ATOM 728 N N . ALA A 1 99 ? -10.129 9.875 5.724 1.00 93.38 99 ALA A N 1
ATOM 729 C CA . ALA A 1 99 ? -11.027 9.530 6.827 1.00 93.38 99 ALA A CA 1
ATOM 730 C C . ALA A 1 99 ? -10.570 8.258 7.571 1.00 93.38 99 ALA A C 1
ATOM 732 O O . ALA A 1 99 ? -10.639 8.213 8.800 1.00 93.38 99 ALA A O 1
ATOM 733 N N . LEU A 1 100 ? -10.050 7.251 6.854 1.00 93.56 100 LEU A N 1
ATOM 734 C CA . LEU A 1 100 ? -9.459 6.046 7.457 1.00 93.56 100 LEU A CA 1
ATOM 735 C C . LEU A 1 100 ? -8.161 6.375 8.208 1.00 93.56 100 LEU A C 1
ATOM 737 O O . LEU A 1 100 ? -7.940 5.849 9.297 1.00 93.56 100 LEU A O 1
ATOM 741 N N . GLU A 1 101 ? -7.326 7.268 7.669 1.00 95.00 101 GLU A N 1
ATOM 742 C CA . GLU A 1 101 ? -6.115 7.743 8.351 1.00 95.00 101 GLU A CA 1
ATOM 743 C C . GLU A 1 101 ? -6.441 8.408 9.685 1.00 95.00 101 GLU A C 1
ATOM 745 O O . GLU A 1 101 ? -5.879 8.015 10.700 1.00 95.00 101 GLU A O 1
ATOM 750 N N . LYS A 1 102 ? -7.426 9.314 9.732 1.00 94.69 102 LYS A N 1
ATOM 751 C CA . LYS A 1 102 ? -7.847 9.945 10.994 1.00 94.69 102 LYS A CA 1
ATOM 752 C C . LYS A 1 102 ? -8.286 8.922 12.049 1.00 94.69 102 LYS A C 1
ATOM 754 O O . LYS A 1 102 ? -7.952 9.098 13.219 1.00 94.69 102 LYS A O 1
ATOM 759 N N . LYS A 1 103 ? -8.978 7.840 11.656 1.00 91.81 103 LYS A N 1
ATOM 760 C CA . LYS A 1 103 ? -9.313 6.719 12.560 1.00 91.81 103 LYS A CA 1
ATOM 761 C C . LYS A 1 103 ? -8.053 5.982 13.039 1.00 91.81 103 LYS A C 1
ATOM 763 O O . LYS A 1 103 ? -7.881 5.800 14.242 1.00 91.81 103 LYS A O 1
ATOM 768 N N . LYS A 1 104 ? -7.144 5.621 12.123 1.00 93.06 104 LYS A N 1
ATOM 769 C CA . LYS A 1 104 ? -5.839 5.001 12.432 1.00 93.06 104 LYS A CA 1
ATOM 770 C C . LYS A 1 104 ? -5.005 5.860 13.393 1.00 93.06 104 LYS A C 1
ATOM 772 O O . LYS A 1 104 ? -4.378 5.331 14.302 1.00 93.06 104 LYS A O 1
ATOM 777 N N . ASP A 1 105 ? -5.003 7.176 13.218 1.00 93.19 105 ASP A N 1
ATOM 778 C CA . ASP A 1 105 ? -4.219 8.091 14.048 1.00 93.19 105 ASP A CA 1
ATOM 779 C C . ASP A 1 105 ? -4.812 8.243 15.460 1.00 93.19 105 ASP A C 1
ATOM 781 O O . ASP A 1 105 ? -4.066 8.458 16.411 1.00 93.19 105 ASP A O 1
ATOM 785 N N . VAL A 1 106 ? -6.139 8.118 15.626 1.00 91.56 106 VAL A N 1
ATOM 786 C CA . VAL A 1 106 ? -6.774 8.004 16.957 1.00 91.56 106 VAL A CA 1
ATOM 787 C C . VAL A 1 106 ? -6.343 6.704 17.631 1.00 91.56 106 VAL A C 1
ATOM 789 O O . VAL A 1 106 ? -5.847 6.743 18.751 1.00 91.56 106 VAL A O 1
ATOM 792 N N . ILE A 1 107 ? -6.458 5.578 16.922 1.00 89.12 107 ILE A N 1
ATOM 793 C CA . ILE A 1 107 ? -6.012 4.257 17.383 1.00 89.12 107 ILE A CA 1
ATOM 794 C C . ILE A 1 107 ? -4.557 4.290 17.882 1.00 89.12 107 ILE A C 1
ATOM 796 O O . ILE A 1 107 ? -4.264 3.789 18.960 1.00 89.12 107 ILE A O 1
ATOM 800 N N . GLN A 1 108 ? -3.650 4.900 17.117 1.00 88.12 108 GLN A N 1
ATOM 801 C CA . GLN A 1 108 ? -2.212 4.894 17.414 1.00 88.12 108 GLN A CA 1
ATOM 802 C C . GLN A 1 108 ? -1.796 5.875 18.511 1.00 88.12 108 GLN A C 1
ATOM 804 O O . GLN A 1 108 ? -0.778 5.652 19.160 1.00 88.12 108 GLN A O 1
ATOM 809 N N . ARG A 1 109 ? -2.575 6.937 18.758 1.00 89.25 109 ARG A N 1
ATOM 810 C CA . ARG A 1 109 ? -2.407 7.760 19.969 1.00 89.25 109 ARG A CA 1
ATOM 811 C C . ARG A 1 109 ? -2.831 7.016 21.233 1.00 89.25 109 ARG A C 1
ATOM 813 O O . ARG A 1 109 ? -2.318 7.326 22.299 1.00 89.25 109 ARG A O 1
ATOM 820 N N . ASN A 1 110 ? -3.697 6.016 21.095 1.00 85.94 110 ASN A N 1
ATOM 821 C CA . ASN A 1 110 ? -4.100 5.102 22.158 1.00 85.94 110 ASN A CA 1
ATOM 822 C C . ASN A 1 110 ? -3.235 3.819 22.144 1.00 85.94 110 ASN A C 1
ATOM 824 O O . ASN A 1 110 ? -3.761 2.724 22.300 1.00 85.94 110 ASN A O 1
ATOM 828 N N . GLU A 1 111 ? -1.930 3.957 21.875 1.00 87.62 111 GLU A N 1
ATOM 829 C CA . GLU A 1 111 ? -0.881 2.911 21.878 1.00 87.62 111 GLU A CA 1
ATOM 830 C C . GLU A 1 111 ? -1.059 1.688 20.943 1.00 87.62 111 GLU A C 1
ATOM 832 O O . GLU A 1 111 ? -0.132 0.887 20.804 1.00 87.62 111 GLU A O 1
ATOM 837 N N . GLY A 1 112 ? -2.188 1.554 20.241 1.00 90.69 112 GLY A N 1
ATOM 838 C CA . GLY A 1 112 ? -2.458 0.428 19.340 1.00 90.69 112 GLY A CA 1
ATOM 839 C C . GLY A 1 112 ? -2.678 -0.908 20.063 1.00 90.69 112 GLY A C 1
ATOM 840 O O . GLY A 1 112 ? -2.743 -0.984 21.290 1.00 90.69 112 GLY A O 1
ATOM 841 N N . MET A 1 113 ? -2.808 -1.996 19.299 1.00 91.75 113 MET A N 1
ATOM 842 C CA . MET A 1 113 ? -3.016 -3.334 19.868 1.00 91.75 113 MET A CA 1
ATOM 843 C C . MET A 1 113 ? -1.781 -3.836 20.618 1.00 91.75 113 MET A C 1
ATOM 845 O O . MET A 1 113 ? -1.926 -4.632 21.543 1.00 91.75 113 MET A O 1
ATOM 849 N N . TRP A 1 114 ? -0.581 -3.372 20.253 1.00 92.94 114 TRP A N 1
ATOM 850 C CA . TRP A 1 114 ? 0.627 -3.631 21.032 1.00 92.94 114 TRP A CA 1
ATOM 851 C C . TRP A 1 114 ? 0.525 -3.066 22.458 1.00 92.94 114 TRP A C 1
ATOM 853 O O . TRP A 1 114 ? 0.751 -3.815 23.407 1.00 92.94 114 TRP A O 1
ATOM 863 N N . GLY A 1 115 ? 0.116 -1.801 22.626 1.00 91.00 115 GLY A N 1
ATOM 864 C CA . GLY A 1 115 ? -0.034 -1.178 23.946 1.00 91.00 115 GLY A CA 1
ATOM 865 C C . GLY A 1 115 ? -1.063 -1.883 24.829 1.00 91.00 115 GLY A C 1
ATOM 866 O O . GLY A 1 115 ? -0.753 -2.270 25.956 1.00 91.00 115 GLY A O 1
ATOM 867 N N . PHE A 1 116 ? -2.262 -2.157 24.300 1.00 89.88 116 PHE A N 1
ATOM 868 C CA . PHE A 1 116 ? -3.298 -2.872 25.061 1.00 89.88 116 PHE A CA 1
ATOM 869 C C . PHE A 1 116 ? -2.868 -4.278 25.500 1.00 89.88 116 PHE A C 1
ATOM 871 O O . PHE A 1 116 ? -3.248 -4.720 26.585 1.00 89.88 116 PHE A O 1
ATOM 878 N N . PHE A 1 117 ? -2.053 -4.980 24.707 1.00 91.56 117 PHE A N 1
ATOM 879 C CA . PHE A 1 117 ? -1.472 -6.256 25.125 1.00 91.56 117 PHE A CA 1
ATOM 880 C C . PHE A 1 117 ? -0.358 -6.071 26.165 1.00 91.56 117 PHE A C 1
ATOM 882 O O . PHE A 1 117 ? -0.356 -6.788 27.160 1.00 91.56 117 PHE A O 1
ATOM 889 N N . GLU A 1 118 ? 0.529 -5.084 26.015 1.00 91.19 118 GLU A N 1
ATOM 890 C CA . GLU A 1 118 ? 1.597 -4.813 26.988 1.00 91.19 118 GLU A CA 1
ATOM 891 C C . GLU A 1 118 ? 1.083 -4.436 28.385 1.00 91.19 118 GLU A C 1
ATOM 893 O O . GLU A 1 118 ? 1.711 -4.824 29.379 1.00 91.19 118 GLU A O 1
ATOM 898 N N . GLN A 1 119 ? -0.037 -3.705 28.449 1.00 89.38 119 GLN A N 1
ATOM 899 C CA . GLN A 1 119 ? -0.706 -3.283 29.684 1.00 89.38 119 GLN A CA 1
ATOM 900 C C . GLN A 1 119 ? -1.544 -4.405 30.328 1.00 89.38 119 GLN A C 1
ATOM 902 O O . GLN A 1 119 ? -1.630 -4.482 31.553 1.00 89.38 119 GLN A O 1
ATOM 907 N N . THR A 1 120 ? -2.134 -5.307 29.534 1.00 86.50 120 THR A N 1
ATOM 908 C CA . THR A 1 120 ? -3.009 -6.377 30.045 1.00 86.50 120 THR A CA 1
ATOM 909 C C . THR A 1 120 ? -2.208 -7.636 30.385 1.00 86.50 120 THR A C 1
ATOM 911 O O . THR A 1 120 ? -1.774 -8.356 29.488 1.00 86.50 120 THR A O 1
ATOM 914 N N . GLY A 1 121 ? -2.065 -7.958 31.677 1.00 85.50 121 GLY A N 1
ATOM 915 C CA . GLY A 1 121 ? -1.192 -9.039 32.171 1.00 85.50 121 GLY A CA 1
ATOM 916 C C . GLY A 1 121 ? -1.305 -10.377 31.420 1.00 85.50 121 GLY A C 1
ATOM 917 O O . GLY A 1 121 ? -0.302 -10.872 30.907 1.00 85.50 121 GLY A O 1
ATOM 918 N N . ASP A 1 122 ? -2.520 -10.915 31.275 1.00 86.94 122 ASP A N 1
ATOM 919 C CA . ASP A 1 122 ? -2.774 -12.188 30.573 1.00 86.94 122 ASP A CA 1
ATOM 920 C C . ASP A 1 122 ? -2.568 -12.113 29.046 1.00 86.94 122 ASP A C 1
ATOM 922 O O . ASP A 1 122 ? -2.442 -13.146 28.384 1.00 86.94 122 ASP A O 1
ATOM 926 N N . LEU A 1 123 ? -2.552 -10.908 28.463 1.00 88.31 123 LEU A N 1
ATOM 927 C CA . LEU A 1 123 ? -2.411 -10.699 27.018 1.00 88.31 123 LEU A CA 1
ATOM 928 C C . LEU A 1 123 ? -1.004 -10.270 26.586 1.00 88.31 123 LEU A C 1
ATOM 930 O O . LEU A 1 123 ? -0.707 -10.338 25.395 1.00 88.31 123 LEU A O 1
ATOM 934 N N . LYS A 1 124 ? -0.120 -9.912 27.523 1.00 90.94 124 LYS A N 1
ATOM 935 C CA . LYS A 1 124 ? 1.272 -9.497 27.262 1.00 90.94 124 LYS A CA 1
ATOM 936 C C . LYS A 1 124 ? 2.080 -10.526 26.461 1.00 90.94 124 LYS A C 1
ATOM 938 O O . LYS A 1 124 ? 2.956 -10.181 25.673 1.00 90.94 124 LYS A O 1
ATOM 943 N N . ILE A 1 125 ? 1.733 -11.807 26.581 1.00 90.38 125 ILE A N 1
ATOM 944 C CA . ILE A 1 125 ? 2.307 -12.897 25.772 1.00 90.38 125 ILE A CA 1
ATOM 945 C C . ILE A 1 125 ? 1.973 -12.798 24.268 1.00 90.38 125 ILE A C 1
ATOM 947 O O . ILE A 1 125 ? 2.625 -13.452 23.458 1.00 90.38 125 ILE A O 1
ATOM 951 N N . TYR A 1 126 ? 0.989 -11.979 23.882 1.00 90.06 126 TYR A N 1
ATOM 952 C CA . TYR A 1 126 ? 0.589 -11.713 22.497 1.00 90.06 126 TYR A CA 1
ATOM 953 C C . TYR A 1 126 ? 1.067 -10.350 21.970 1.00 90.06 126 TYR A C 1
ATOM 955 O O . TYR A 1 126 ? 0.773 -10.027 20.819 1.00 90.06 126 TYR A O 1
ATOM 963 N N . SER A 1 127 ? 1.827 -9.551 22.729 1.00 90.75 127 SER A N 1
ATOM 964 C CA . SER A 1 127 ? 2.351 -8.255 22.258 1.00 90.75 127 SER A CA 1
ATOM 965 C C . SER A 1 127 ? 3.052 -8.310 20.881 1.00 90.75 127 SER A C 1
ATOM 967 O O . SER A 1 127 ? 2.798 -7.415 20.068 1.00 90.75 127 SER A O 1
ATOM 969 N N . PRO A 1 128 ? 3.832 -9.357 20.515 1.00 91.31 128 PRO A N 1
ATOM 970 C CA . PRO A 1 128 ? 4.383 -9.498 19.159 1.00 91.31 128 PRO A CA 1
ATOM 971 C C . PRO A 1 128 ? 3.319 -9.597 18.051 1.00 91.31 128 PRO A C 1
ATOM 973 O O . PRO A 1 128 ? 3.553 -9.148 16.929 1.00 91.31 128 PRO A O 1
ATOM 976 N N . LEU A 1 129 ? 2.140 -10.155 18.350 1.00 90.56 129 LEU A N 1
ATOM 977 C CA . LEU A 1 129 ? 0.985 -10.184 17.446 1.00 90.56 129 LEU A CA 1
ATOM 978 C C . LEU A 1 129 ? 0.282 -8.819 17.393 1.00 90.56 129 LEU A C 1
ATOM 980 O O . LEU A 1 129 ? -0.113 -8.392 16.311 1.00 90.56 129 LEU A O 1
ATOM 984 N N . GLY A 1 130 ? 0.181 -8.107 18.521 1.00 91.31 130 GLY A N 1
ATOM 985 C CA . GLY A 1 130 ? -0.304 -6.720 18.557 1.00 91.31 130 GLY A CA 1
ATOM 986 C C . GLY A 1 130 ? 0.506 -5.819 17.620 1.00 91.31 130 GLY A C 1
ATOM 987 O O . GLY A 1 130 ? -0.048 -5.189 16.724 1.00 91.31 130 GLY A O 1
ATOM 988 N N . MET A 1 131 ? 1.837 -5.882 17.717 1.00 91.94 131 MET A N 1
ATOM 989 C CA . MET A 1 131 ? 2.748 -5.127 16.849 1.00 91.94 131 MET A CA 1
ATOM 990 C C . MET A 1 131 ? 2.601 -5.489 15.356 1.00 91.94 131 MET A C 1
ATOM 992 O O . MET A 1 131 ? 2.717 -4.618 14.489 1.00 91.94 131 MET A O 1
ATOM 996 N N . GLN A 1 132 ? 2.307 -6.753 15.029 1.00 92.25 132 GLN A N 1
ATOM 997 C CA . GLN A 1 132 ? 2.010 -7.176 13.653 1.00 92.25 132 GLN A CA 1
ATOM 998 C C . GLN A 1 132 ? 0.689 -6.582 13.143 1.00 92.25 132 GLN A C 1
ATOM 1000 O O . GLN A 1 132 ? 0.665 -6.028 12.042 1.00 92.25 132 GLN A O 1
ATOM 1005 N N . LEU A 1 133 ? -0.378 -6.612 13.950 1.00 91.75 133 LEU A N 1
ATOM 1006 C CA . LEU A 1 133 ? -1.667 -5.988 13.621 1.00 91.75 133 LEU A CA 1
ATOM 1007 C C . LEU A 1 133 ? -1.523 -4.474 13.396 1.00 91.75 133 LEU A C 1
ATOM 1009 O O . LEU A 1 133 ? -2.088 -3.933 12.445 1.00 91.75 133 LEU A O 1
ATOM 1013 N N . ASP A 1 134 ? -0.715 -3.800 14.213 1.00 93.00 134 ASP A N 1
ATOM 1014 C CA . ASP A 1 134 ? -0.436 -2.362 14.104 1.00 93.00 134 ASP A CA 1
ATOM 1015 C C . ASP A 1 134 ? 0.363 -2.041 12.829 1.00 93.00 134 ASP A C 1
ATOM 1017 O O . ASP A 1 134 ? 0.109 -1.048 12.134 1.00 93.00 134 ASP A O 1
ATOM 1021 N N . SER A 1 135 ? 1.304 -2.918 12.468 1.00 93.62 135 SER A N 1
ATOM 1022 C CA . SER A 1 135 ? 2.058 -2.858 11.215 1.00 93.62 135 SER A CA 1
ATOM 1023 C C . SER A 1 135 ? 1.146 -3.039 9.993 1.00 93.62 135 SER A C 1
ATOM 1025 O O . SER A 1 135 ? 1.254 -2.289 9.020 1.00 93.62 135 SER A O 1
ATOM 1027 N N . ASP A 1 136 ? 0.212 -3.989 10.036 1.00 91.62 136 ASP A N 1
ATOM 1028 C CA . ASP A 1 136 ? -0.685 -4.299 8.918 1.00 91.62 136 ASP A CA 1
ATOM 1029 C C . ASP A 1 136 ? -1.822 -3.278 8.762 1.00 91.62 136 ASP A C 1
ATOM 1031 O O . ASP A 1 136 ? -2.191 -2.943 7.631 1.00 91.62 136 ASP A O 1
ATOM 1035 N N . LEU A 1 137 ? -2.294 -2.675 9.858 1.00 93.31 137 LEU A N 1
ATOM 1036 C CA . LEU A 1 137 ? -3.173 -1.501 9.834 1.00 93.31 137 LEU A CA 1
ATOM 1037 C C . LEU A 1 137 ? -2.505 -0.326 9.095 1.00 93.31 137 LEU A C 1
ATOM 1039 O O . LEU A 1 137 ? -3.106 0.269 8.196 1.00 93.31 137 LEU A O 1
ATOM 1043 N N . ASN A 1 138 ? -1.236 -0.032 9.410 1.00 93.56 138 ASN A N 1
ATOM 1044 C CA . ASN A 1 138 ? -0.447 0.984 8.703 1.00 93.56 138 ASN A CA 1
ATOM 1045 C C . ASN A 1 138 ? -0.288 0.661 7.209 1.00 93.56 138 ASN A C 1
ATOM 1047 O O . ASN A 1 138 ? -0.548 1.523 6.363 1.00 93.56 138 ASN A O 1
ATOM 1051 N N . LYS A 1 139 ? 0.127 -0.570 6.870 1.00 94.38 139 LYS A N 1
ATOM 1052 C CA . LYS A 1 139 ? 0.317 -1.011 5.475 1.00 94.38 139 LYS A CA 1
ATOM 1053 C C . LYS A 1 139 ? -0.975 -0.883 4.676 1.00 94.38 139 LYS A C 1
ATOM 1055 O O . LYS A 1 139 ? -0.948 -0.308 3.592 1.00 94.38 139 LYS A O 1
ATOM 1060 N N . THR A 1 140 ? -2.096 -1.352 5.224 1.00 93.56 140 THR A N 1
ATOM 1061 C CA . THR A 1 140 ? -3.413 -1.327 4.568 1.00 93.56 140 THR A CA 1
ATOM 1062 C C . THR A 1 140 ? -3.802 0.093 4.166 1.00 93.56 140 THR A C 1
ATOM 1064 O O . THR A 1 140 ? -4.039 0.359 2.988 1.00 93.56 140 THR A O 1
ATOM 1067 N N . VAL A 1 141 ? -3.784 1.039 5.109 1.00 95.38 141 VAL A N 1
ATOM 1068 C CA . VAL A 1 141 ? -4.167 2.433 4.833 1.00 95.38 141 VAL A CA 1
ATOM 1069 C C . VAL A 1 141 ? -3.185 3.107 3.858 1.00 95.38 141 VAL A C 1
ATOM 1071 O O . VAL A 1 141 ? -3.612 3.796 2.928 1.00 95.38 141 VAL A O 1
ATOM 1074 N N . ARG A 1 142 ? -1.874 2.839 3.982 1.00 95.31 142 ARG A N 1
ATOM 1075 C CA . ARG A 1 142 ? -0.848 3.360 3.059 1.00 95.31 142 ARG A CA 1
ATOM 1076 C C . ARG A 1 142 ? -1.020 2.830 1.630 1.00 95.31 142 ARG A C 1
ATOM 1078 O O . ARG A 1 142 ? -0.883 3.601 0.680 1.00 95.31 142 ARG A O 1
ATOM 1085 N N . ILE A 1 143 ? -1.340 1.544 1.468 1.00 95.75 143 ILE A N 1
ATOM 1086 C CA . ILE A 1 143 ? -1.605 0.911 0.167 1.00 95.75 143 ILE A CA 1
ATOM 1087 C C . ILE A 1 143 ? -2.868 1.503 -0.466 1.00 95.75 143 ILE A C 1
ATOM 1089 O O . ILE A 1 143 ? -2.850 1.828 -1.650 1.00 95.75 143 ILE A O 1
ATOM 1093 N N . LEU A 1 144 ? -3.933 1.727 0.309 1.00 96.44 144 LEU A N 1
ATOM 1094 C CA . LEU A 1 144 ? -5.160 2.359 -0.187 1.00 96.44 144 LEU A CA 1
ATOM 1095 C C . LEU A 1 144 ? -4.910 3.786 -0.709 1.00 96.44 144 LEU A C 1
ATOM 1097 O O . LEU A 1 144 ? -5.337 4.111 -1.818 1.00 96.44 144 LEU A O 1
ATOM 1101 N N . ARG A 1 145 ? -4.132 4.615 0.008 1.00 96.94 145 ARG A N 1
ATOM 1102 C CA . ARG A 1 145 ? -3.706 5.934 -0.509 1.00 96.94 145 ARG A CA 1
ATOM 1103 C C . ARG A 1 145 ? -2.846 5.803 -1.767 1.00 96.94 145 ARG A C 1
ATOM 1105 O O . ARG A 1 145 ? -3.030 6.568 -2.713 1.00 96.94 145 ARG A O 1
ATOM 1112 N N . TYR A 1 146 ? -1.920 4.846 -1.798 1.00 95.25 146 TYR A N 1
ATOM 1113 C CA . TYR A 1 146 ? -1.086 4.602 -2.974 1.00 95.25 146 TYR A CA 1
ATOM 1114 C C . TYR A 1 146 ? -1.921 4.194 -4.199 1.00 95.25 146 TYR A C 1
ATOM 1116 O O . TYR A 1 146 ? -1.645 4.669 -5.299 1.00 95.25 146 TYR A O 1
ATOM 1124 N N . LEU A 1 147 ? -2.978 3.393 -4.027 1.00 95.00 147 LEU A N 1
ATOM 1125 C CA . LEU A 1 147 ? -3.912 3.050 -5.104 1.00 95.00 147 LEU A CA 1
ATOM 1126 C C . LEU A 1 147 ? -4.646 4.287 -5.637 1.00 95.00 147 LEU A C 1
ATOM 1128 O O . LEU A 1 147 ? -4.640 4.488 -6.848 1.00 95.00 147 LEU A O 1
ATOM 1132 N N . CYS A 1 148 ? -5.178 5.161 -4.773 1.00 96.12 148 CYS A N 1
ATOM 1133 C CA . CYS A 1 148 ? -5.773 6.435 -5.208 1.00 96.12 148 CYS A CA 1
ATOM 1134 C C . CYS A 1 148 ? -4.792 7.297 -6.023 1.00 96.12 148 CYS A C 1
ATOM 1136 O O . CYS A 1 148 ? -5.155 7.828 -7.074 1.00 96.12 148 CYS A O 1
ATOM 1138 N N . ASN A 1 149 ? -3.541 7.396 -5.559 1.00 95.50 149 ASN A N 1
ATOM 1139 C CA . ASN A 1 149 ? -2.478 8.172 -6.207 1.00 95.50 149 ASN A CA 1
ATOM 1140 C C . ASN A 1 149 ? -1.943 7.555 -7.507 1.00 95.50 149 ASN A C 1
ATOM 1142 O O . ASN A 1 149 ? -1.282 8.254 -8.267 1.00 95.50 149 ASN A O 1
ATOM 1146 N N . THR A 1 150 ? -2.187 6.265 -7.753 1.00 94.50 150 THR A N 1
ATOM 1147 C CA . THR A 1 150 ? -1.660 5.539 -8.923 1.00 94.50 150 THR A CA 1
ATOM 1148 C C . THR A 1 150 ? -2.753 4.922 -9.798 1.00 94.50 150 THR A C 1
ATOM 1150 O O . THR A 1 150 ? -2.504 4.012 -10.594 1.00 94.50 150 THR A O 1
ATOM 1153 N N . ALA A 1 151 ? -3.993 5.389 -9.646 1.00 94.50 151 ALA A N 1
ATOM 1154 C CA . ALA A 1 151 ? -5.153 4.834 -10.337 1.00 94.50 151 ALA A CA 1
ATOM 1155 C C . ALA A 1 151 ? -5.098 5.033 -11.858 1.00 94.50 151 ALA A C 1
ATOM 1157 O O . ALA A 1 151 ? -5.595 4.189 -12.589 1.00 94.50 151 ALA A O 1
ATOM 1158 N N . LYS A 1 152 ? -4.490 6.122 -12.343 1.00 92.88 152 LYS A N 1
ATOM 1159 C CA . LYS A 1 152 ? -4.314 6.414 -13.779 1.00 92.88 152 LYS A CA 1
ATOM 1160 C C . LYS A 1 152 ? -2.836 6.344 -14.198 1.00 92.88 152 LYS A C 1
ATOM 1162 O O . LYS A 1 152 ? -2.378 7.131 -15.017 1.00 92.88 152 LYS A O 1
ATOM 1167 N N . GLY A 1 153 ? -2.107 5.402 -13.602 1.00 90.75 153 GLY A N 1
ATOM 1168 C CA . GLY A 1 153 ? -0.702 5.114 -13.878 1.00 90.75 153 GLY A CA 1
ATOM 1169 C C . GLY A 1 153 ? 0.178 5.103 -12.627 1.00 90.75 153 GLY A C 1
ATOM 1170 O O . GLY A 1 153 ? -0.132 5.736 -11.620 1.00 90.75 153 GLY A O 1
ATOM 1171 N N . VAL A 1 154 ? 1.288 4.368 -12.676 1.00 89.81 154 VAL A N 1
ATOM 1172 C CA . VAL A 1 154 ? 2.304 4.349 -11.609 1.00 89.81 154 VAL A CA 1
ATOM 1173 C C . VAL A 1 154 ? 3.478 5.243 -12.023 1.00 89.81 154 VAL A C 1
ATOM 1175 O O . VAL A 1 154 ? 3.976 5.071 -13.136 1.00 89.81 154 VAL A O 1
ATOM 1178 N N . PRO A 1 155 ? 3.965 6.155 -11.153 1.00 86.94 155 PRO A N 1
ATOM 1179 C CA . PRO A 1 155 ? 5.129 6.988 -11.439 1.00 86.94 155 PRO A CA 1
ATOM 1180 C C . PRO A 1 155 ? 6.330 6.174 -11.931 1.00 86.94 155 PRO A C 1
ATOM 1182 O O . PRO A 1 155 ? 6.862 5.318 -11.222 1.00 86.94 155 PRO A O 1
ATOM 1185 N N . TYR A 1 156 ? 6.746 6.456 -13.163 1.00 90.19 156 TYR A N 1
ATOM 1186 C CA . TYR A 1 156 ? 7.865 5.792 -13.817 1.00 90.19 156 TYR A CA 1
ATOM 1187 C C . TYR A 1 156 ? 9.172 6.361 -13.257 1.00 90.19 156 TYR A C 1
ATOM 1189 O O . TYR A 1 156 ? 9.503 7.523 -13.486 1.00 90.19 156 TYR A O 1
ATOM 1197 N N . THR A 1 157 ? 9.864 5.576 -12.433 1.00 92.50 157 THR A N 1
ATOM 1198 C CA . THR A 1 157 ? 11.050 6.038 -11.699 1.00 92.50 157 THR A CA 1
ATOM 1199 C C . THR A 1 157 ? 12.279 6.123 -12.597 1.00 92.50 157 THR A C 1
ATOM 1201 O O . THR A 1 157 ? 12.351 5.462 -13.632 1.00 92.50 157 THR A O 1
ATOM 1204 N N . TYR A 1 158 ? 13.293 6.873 -12.158 1.00 93.31 158 TYR A N 1
ATOM 1205 C CA . TYR A 1 158 ? 14.584 6.935 -12.846 1.00 93.31 158 TYR A CA 1
ATOM 1206 C C . TYR A 1 158 ? 15.206 5.543 -13.064 1.00 93.31 158 TYR A C 1
ATOM 1208 O O . TYR A 1 158 ? 15.701 5.269 -14.150 1.00 93.31 158 TYR A O 1
ATOM 1216 N N . LEU A 1 159 ? 15.131 4.636 -12.079 1.00 93.06 159 LEU A N 1
ATOM 1217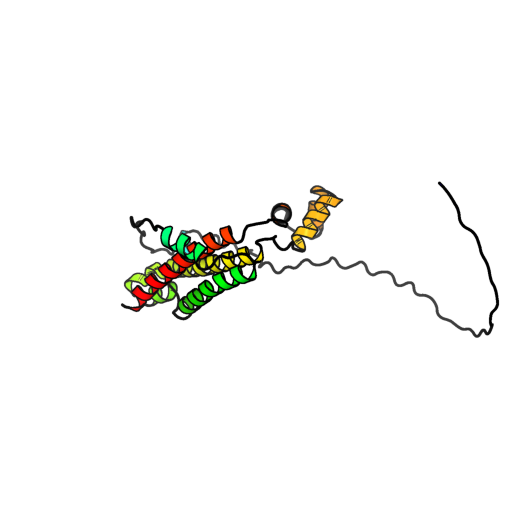 C CA . LEU A 1 159 ? 15.640 3.266 -12.229 1.00 93.06 159 LEU A CA 1
ATOM 1218 C C . LEU A 1 159 ? 14.847 2.473 -13.281 1.00 93.06 159 LEU A C 1
ATOM 1220 O O . LEU A 1 159 ? 15.442 1.771 -14.094 1.00 93.06 159 LEU A O 1
ATOM 1224 N N . ALA A 1 160 ? 13.514 2.595 -13.293 1.00 94.62 160 ALA A N 1
ATOM 1225 C CA . ALA A 1 160 ? 12.679 1.936 -14.296 1.00 94.62 160 ALA A CA 1
ATOM 1226 C C . ALA A 1 160 ? 12.983 2.449 -15.712 1.00 94.62 160 ALA A C 1
ATOM 1228 O O . ALA A 1 160 ? 13.067 1.658 -16.651 1.00 94.62 160 ALA A O 1
ATOM 1229 N N . ASP A 1 161 ? 13.177 3.759 -15.853 1.00 94.81 161 ASP A N 1
ATOM 1230 C CA . ASP A 1 161 ? 13.566 4.405 -17.101 1.00 94.81 161 ASP A CA 1
ATOM 1231 C C . ASP A 1 161 ? 14.967 3.977 -17.566 1.00 94.81 161 ASP A C 1
ATOM 1233 O O . ASP A 1 161 ? 15.120 3.542 -18.705 1.00 94.81 161 ASP A O 1
ATOM 1237 N N . LEU A 1 162 ? 15.965 4.003 -16.678 1.00 94.19 162 LEU A N 1
ATOM 1238 C CA . LEU A 1 162 ? 17.341 3.588 -16.965 1.00 94.19 162 LEU A CA 1
ATOM 1239 C C . LEU A 1 162 ? 17.410 2.134 -17.457 1.00 94.19 162 LEU A C 1
ATOM 1241 O O . LEU A 1 162 ? 17.970 1.870 -18.520 1.00 94.19 162 LEU A O 1
ATOM 1245 N N . VAL A 1 163 ? 16.791 1.207 -16.714 1.00 96.00 163 VAL A N 1
ATOM 1246 C CA . VAL A 1 163 ? 16.752 -0.226 -17.049 1.00 96.00 163 VAL A CA 1
ATOM 1247 C C . VAL A 1 163 ? 16.095 -0.452 -18.408 1.00 96.00 163 VAL A C 1
ATOM 1249 O O . VAL A 1 163 ? 16.669 -1.128 -19.259 1.00 96.00 163 VAL A O 1
ATOM 1252 N N . ASN A 1 164 ? 14.910 0.119 -18.646 1.00 95.81 164 ASN A N 1
ATOM 1253 C CA . ASN A 1 164 ? 14.209 -0.098 -19.912 1.00 95.81 164 ASN A CA 1
ATOM 1254 C C . ASN A 1 164 ? 14.919 0.573 -21.094 1.00 95.81 164 ASN A C 1
ATOM 1256 O O . ASN A 1 164 ? 14.991 -0.043 -22.153 1.00 95.81 164 ASN A O 1
ATOM 1260 N N . ARG A 1 165 ? 15.509 1.767 -20.925 1.00 95.56 165 ARG A N 1
ATOM 1261 C CA . ARG A 1 165 ? 16.309 2.400 -21.986 1.00 95.56 1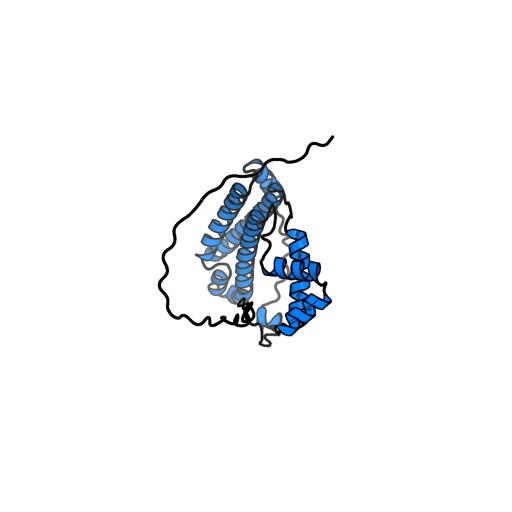65 ARG A CA 1
ATOM 1262 C C . ARG A 1 165 ? 17.532 1.562 -22.348 1.00 95.56 165 ARG A C 1
ATOM 1264 O O . ARG A 1 165 ? 17.775 1.367 -23.531 1.00 95.56 165 ARG A O 1
ATOM 1271 N N . TRP A 1 166 ? 18.268 1.019 -21.376 1.00 95.12 166 TRP A N 1
ATOM 1272 C CA . TRP A 1 166 ? 19.414 0.145 -21.667 1.00 95.12 166 TRP A CA 1
ATOM 1273 C C . TRP A 1 166 ? 18.999 -1.179 -22.327 1.00 95.12 166 TRP A C 1
ATOM 1275 O O . TRP A 1 166 ? 19.648 -1.605 -23.284 1.00 95.12 166 TRP A O 1
ATOM 1285 N N . LEU A 1 167 ? 17.879 -1.781 -21.904 1.00 96.00 167 LEU A N 1
ATOM 1286 C CA . LEU A 1 167 ? 17.287 -2.935 -22.595 1.00 96.00 167 LEU A CA 1
ATOM 1287 C C . LEU A 1 167 ? 16.898 -2.616 -24.046 1.00 96.00 167 LEU A C 1
ATOM 1289 O O . LEU A 1 167 ? 17.084 -3.458 -24.920 1.00 96.00 167 LEU A O 1
ATOM 1293 N N . GLU A 1 168 ? 16.380 -1.418 -24.313 1.00 95.50 168 GLU A N 1
ATOM 1294 C CA . GLU A 1 168 ? 15.983 -0.979 -25.655 1.00 95.50 168 GLU A CA 1
ATOM 1295 C C . GLU A 1 168 ? 17.179 -0.608 -26.549 1.00 95.50 168 GLU A C 1
ATOM 1297 O O . GLU A 1 168 ? 17.108 -0.823 -27.757 1.00 95.50 168 GLU A O 1
ATOM 1302 N N . THR A 1 169 ? 18.285 -0.094 -25.991 1.00 95.25 169 THR A N 1
ATO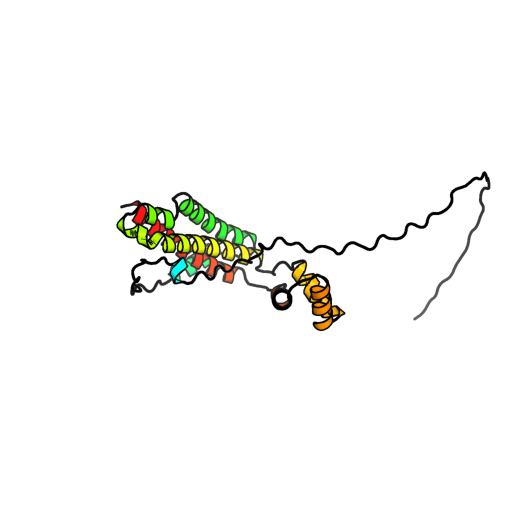M 1303 C CA . THR A 1 169 ? 19.470 0.302 -26.778 1.00 95.25 169 THR A CA 1
ATOM 1304 C C . THR A 1 169 ? 20.489 -0.813 -27.007 1.00 95.25 169 THR A C 1
ATOM 1306 O O . THR A 1 169 ? 21.143 -0.812 -28.046 1.00 95.25 169 THR A O 1
ATOM 1309 N N . GLY A 1 170 ? 20.666 -1.730 -26.048 1.00 93.19 170 GLY A N 1
ATOM 1310 C CA . GLY A 1 170 ? 21.723 -2.756 -26.087 1.00 93.19 170 GLY A CA 1
ATOM 1311 C C . GLY A 1 170 ? 21.281 -4.164 -25.677 1.00 93.19 170 GLY A C 1
ATOM 1312 O O . GLY A 1 170 ? 22.058 -5.115 -25.782 1.00 93.19 170 GLY A O 1
ATOM 1313 N N . GLY A 1 171 ? 20.030 -4.330 -25.241 1.00 95.56 171 GLY A N 1
ATOM 1314 C CA . GLY A 1 171 ? 19.517 -5.606 -24.754 1.00 95.56 171 GLY A CA 1
ATOM 1315 C C . GLY A 1 171 ? 20.049 -5.995 -23.372 1.00 95.56 171 GLY A C 1
ATOM 1316 O O . GLY A 1 171 ? 20.784 -5.268 -22.706 1.00 95.56 171 GLY A O 1
ATOM 1317 N N . GLU A 1 172 ? 19.648 -7.182 -22.921 1.00 95.88 172 GLU A N 1
ATOM 1318 C CA . GLU A 1 172 ? 19.925 -7.652 -21.559 1.00 95.88 172 GLU A CA 1
ATOM 1319 C C . GLU A 1 172 ? 21.421 -7.856 -21.280 1.00 95.88 172 GLU A C 1
ATOM 1321 O O . GLU A 1 172 ? 21.881 -7.579 -20.175 1.00 95.88 172 GLU A O 1
ATOM 1326 N N . LYS A 1 173 ? 22.194 -8.293 -22.284 1.00 95.75 173 LYS A N 1
ATOM 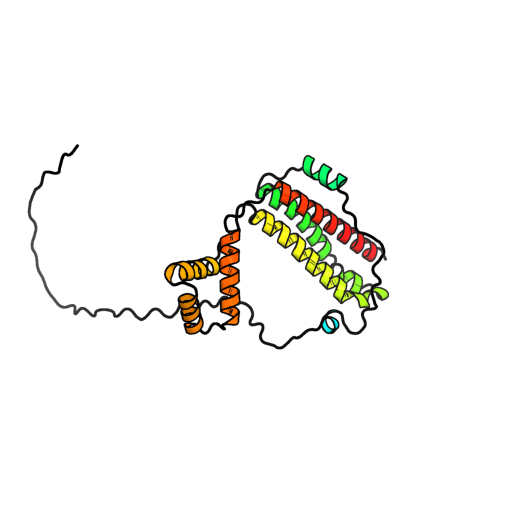1327 C CA . LYS A 1 173 ? 23.639 -8.508 -22.138 1.00 95.75 173 LYS A CA 1
ATOM 1328 C C . LYS A 1 173 ? 24.371 -7.196 -21.825 1.00 95.75 173 LYS A C 1
ATOM 1330 O O . LYS A 1 173 ? 25.080 -7.132 -20.828 1.00 95.75 173 LYS A O 1
ATOM 1335 N N . ASP A 1 174 ? 24.160 -6.164 -22.640 1.00 94.69 174 ASP A N 1
ATOM 1336 C CA . ASP A 1 174 ? 24.790 -4.849 -22.471 1.00 94.69 174 ASP A CA 1
ATOM 1337 C C . ASP A 1 174 ? 24.362 -4.180 -21.151 1.00 94.69 174 ASP A C 1
ATOM 1339 O O . ASP A 1 174 ? 25.175 -3.568 -20.464 1.00 94.69 174 ASP A O 1
ATOM 1343 N N . LEU A 1 175 ? 23.102 -4.358 -20.734 1.00 95.38 175 LEU A N 1
ATOM 1344 C CA . LEU A 1 175 ? 22.640 -3.928 -19.411 1.00 95.38 175 LEU A CA 1
ATOM 1345 C C . LEU A 1 175 ? 23.391 -4.639 -18.273 1.00 95.38 175 LEU A C 1
ATOM 1347 O O . LEU A 1 175 ? 23.793 -3.981 -17.312 1.00 95.38 175 LEU A O 1
ATOM 1351 N N . ARG A 1 176 ? 23.577 -5.965 -18.359 1.00 95.75 176 ARG A N 1
ATOM 1352 C CA . ARG A 1 176 ? 24.307 -6.737 -17.339 1.00 95.75 176 ARG A CA 1
ATOM 1353 C C . ARG A 1 176 ? 25.774 -6.310 -17.276 1.00 95.75 176 ARG A C 1
ATOM 1355 O O . ARG A 1 176 ? 26.260 -6.053 -16.183 1.00 95.75 176 ARG A O 1
ATOM 1362 N N . GLU A 1 177 ? 26.437 -6.153 -18.422 1.00 95.44 177 GLU A N 1
ATOM 1363 C CA . GLU A 1 177 ? 27.831 -5.687 -18.507 1.00 95.44 177 GLU A CA 1
ATOM 1364 C C . GLU A 1 177 ? 27.997 -4.256 -17.953 1.00 95.44 177 GLU A C 1
ATOM 1366 O O . GLU A 1 177 ? 28.977 -3.976 -17.261 1.00 95.44 177 GLU A O 1
ATOM 1371 N N . LYS A 1 178 ? 27.017 -3.357 -18.153 1.00 94.62 178 LYS A N 1
ATOM 1372 C CA . LYS A 1 178 ? 27.031 -2.024 -17.521 1.00 94.62 178 LYS A CA 1
ATOM 1373 C C . LYS A 1 178 ? 26.928 -2.087 -16.001 1.00 94.62 178 LYS A C 1
ATOM 1375 O O . LYS A 1 178 ? 27.741 -1.455 -15.334 1.00 94.62 178 LYS A O 1
ATOM 1380 N N . PHE A 1 179 ? 25.961 -2.816 -15.447 1.00 94.94 179 PHE A N 1
ATOM 1381 C CA . PHE A 1 179 ? 25.800 -2.890 -13.991 1.00 94.94 179 PHE A CA 1
ATOM 1382 C C . PHE A 1 179 ? 26.953 -3.647 -13.303 1.00 94.94 179 PHE A C 1
ATOM 1384 O O . PHE A 1 179 ? 27.408 -3.211 -12.248 1.00 94.94 179 PHE A O 1
ATOM 1391 N N . ASP A 1 180 ? 27.499 -4.694 -13.930 1.00 93.56 180 ASP A N 1
ATOM 1392 C CA . ASP A 1 180 ? 28.719 -5.381 -13.474 1.00 93.56 180 ASP A CA 1
ATOM 1393 C C . ASP A 1 180 ? 29.915 -4.409 -13.413 1.00 93.56 180 ASP A C 1
ATOM 1395 O O . ASP A 1 180 ? 30.589 -4.312 -12.388 1.00 93.56 180 ASP A O 1
ATOM 1399 N N . SER A 1 181 ? 30.088 -3.555 -14.434 1.00 95.12 181 SER A N 1
ATOM 1400 C CA . SER A 1 181 ? 31.112 -2.493 -14.428 1.00 95.12 181 SER A CA 1
ATOM 1401 C C . SER A 1 181 ? 30.911 -1.406 -13.354 1.00 95.12 181 SER A C 1
ATOM 1403 O O . SER A 1 181 ? 31.837 -0.644 -13.071 1.00 95.12 181 SER A O 1
ATOM 1405 N N . MET A 1 182 ? 29.722 -1.333 -12.743 1.00 93.81 182 MET A N 1
ATOM 1406 C CA . MET A 1 182 ? 29.403 -0.450 -11.611 1.00 93.81 182 MET A CA 1
ATOM 1407 C C . MET A 1 182 ? 29.546 -1.151 -10.248 1.00 93.81 182 MET A C 1
ATOM 1409 O O . MET A 1 182 ? 29.448 -0.487 -9.217 1.00 93.81 182 MET A O 1
ATOM 1413 N N . GLY A 1 183 ? 29.822 -2.460 -10.228 1.00 95.19 183 GLY A N 1
ATOM 1414 C CA . GLY A 1 183 ? 29.969 -3.265 -9.013 1.00 95.19 183 GLY A CA 1
ATOM 1415 C C . GLY A 1 183 ? 28.654 -3.788 -8.421 1.00 95.19 183 GLY A C 1
ATOM 1416 O O . GLY A 1 183 ? 28.653 -4.261 -7.285 1.00 95.19 183 GLY A O 1
ATOM 1417 N N . GLU A 1 184 ? 27.543 -3.715 -9.160 1.00 94.50 184 GLU A N 1
ATOM 1418 C CA . GLU A 1 184 ? 26.265 -4.311 -8.750 1.00 94.50 184 GLU A CA 1
ATOM 1419 C C . GLU A 1 184 ? 26.354 -5.841 -8.753 1.00 94.50 184 GLU A C 1
ATOM 1421 O O . GLU A 1 184 ? 26.934 -6.437 -9.664 1.00 94.50 184 GLU A O 1
ATOM 1426 N N . SER A 1 185 ? 25.734 -6.520 -7.780 1.00 95.81 185 SER A N 1
ATOM 1427 C CA . SER A 1 185 ? 25.747 -7.984 -7.802 1.00 95.81 185 SER A CA 1
ATOM 1428 C C . SER A 1 185 ? 24.805 -8.528 -8.889 1.00 95.81 185 SER A C 1
ATOM 1430 O O . SER A 1 185 ? 23.736 -7.957 -9.133 1.00 95.81 185 SER A O 1
ATOM 1432 N N . PRO A 1 186 ? 25.095 -9.700 -9.489 1.00 93.25 186 PRO A N 1
ATOM 1433 C CA . PRO A 1 186 ? 24.183 -10.334 -10.441 1.00 93.25 186 PRO A CA 1
ATOM 1434 C C . PRO A 1 186 ? 22.763 -10.576 -9.894 1.00 93.25 186 PRO A C 1
ATOM 1436 O O . PRO A 1 186 ? 21.819 -10.658 -10.677 1.00 93.25 186 PRO A O 1
ATOM 1439 N N . LYS A 1 187 ? 22.584 -10.667 -8.565 1.00 95.25 187 LYS A N 1
ATOM 1440 C CA . LYS A 1 187 ? 21.262 -10.795 -7.922 1.00 95.25 187 LYS A CA 1
ATOM 1441 C C . LYS A 1 187 ? 20.481 -9.481 -7.924 1.00 95.25 187 LYS A C 1
ATOM 1443 O O . LYS A 1 187 ? 19.257 -9.511 -8.028 1.00 95.25 187 LYS A O 1
ATOM 1448 N N . ASP A 1 188 ? 21.166 -8.350 -7.828 1.00 94.75 188 ASP A N 1
ATOM 1449 C CA . ASP A 1 188 ? 20.534 -7.031 -7.812 1.00 94.75 188 ASP A CA 1
ATOM 1450 C C . ASP A 1 188 ? 20.151 -6.620 -9.235 1.00 94.75 188 ASP A C 1
ATOM 1452 O O . ASP A 1 188 ? 19.028 -6.178 -9.469 1.00 94.75 188 ASP A O 1
ATOM 1456 N N . VAL A 1 189 ? 20.981 -6.959 -10.229 1.00 94.75 189 VAL A N 1
ATOM 1457 C CA . VAL A 1 189 ? 20.624 -6.836 -11.654 1.00 94.75 189 VAL A CA 1
ATOM 1458 C C . VAL A 1 189 ? 19.386 -7.672 -12.012 1.00 94.75 189 VAL A C 1
ATOM 1460 O O . VAL A 1 189 ? 18.509 -7.202 -12.737 1.00 94.75 189 VAL A O 1
ATOM 1463 N N . GLU A 1 190 ? 19.241 -8.876 -11.449 1.00 96.00 190 GLU A N 1
ATOM 1464 C CA . GLU A 1 190 ? 18.009 -9.672 -11.557 1.00 96.00 190 GLU A CA 1
ATOM 1465 C C . GLU A 1 190 ? 16.776 -8.964 -10.964 1.00 96.00 190 GLU A C 1
ATOM 1467 O O . GLU A 1 190 ? 15.670 -9.109 -11.494 1.00 96.00 190 GLU A O 1
ATOM 1472 N N . ILE A 1 191 ? 16.937 -8.212 -9.870 1.00 96.38 191 ILE A N 1
ATOM 1473 C CA . ILE A 1 191 ? 15.866 -7.408 -9.262 1.00 96.38 191 ILE A CA 1
ATOM 1474 C C . ILE A 1 191 ? 15.555 -6.196 -10.148 1.00 96.38 191 ILE A C 1
ATOM 1476 O O . ILE A 1 191 ? 14.380 -5.938 -10.416 1.00 96.38 191 ILE A O 1
ATOM 1480 N N . TYR A 1 192 ? 16.568 -5.501 -10.670 1.00 95.25 192 TYR A N 1
ATOM 1481 C CA . TYR A 1 192 ? 16.405 -4.350 -11.561 1.00 95.25 192 TYR A CA 1
ATOM 1482 C C . TYR A 1 192 ? 15.698 -4.729 -12.866 1.00 95.25 192 TYR A C 1
ATOM 1484 O O . TYR A 1 192 ? 14.769 -4.033 -13.269 1.00 95.25 192 TYR A O 1
ATOM 1492 N N . LEU A 1 193 ? 16.045 -5.865 -13.482 1.00 95.25 193 LEU A N 1
ATOM 1493 C CA . LEU A 1 193 ? 15.365 -6.396 -14.671 1.00 95.25 193 LEU A CA 1
ATOM 1494 C C . LEU A 1 193 ? 13.876 -6.673 -14.409 1.00 95.25 193 LEU A C 1
ATOM 1496 O O . LEU A 1 193 ? 13.007 -6.213 -15.157 1.00 95.25 193 LEU A O 1
ATOM 1500 N N . LYS A 1 194 ? 13.561 -7.367 -13.307 1.00 96.44 194 LYS A N 1
ATOM 1501 C CA . LYS A 1 194 ? 12.174 -7.663 -12.898 1.00 96.44 194 LYS A CA 1
ATOM 1502 C C . LYS A 1 194 ? 11.403 -6.385 -12.572 1.00 96.44 194 LYS A C 1
ATOM 1504 O O . LYS A 1 194 ? 10.242 -6.256 -12.961 1.00 96.44 194 LYS A O 1
ATOM 1509 N N . TYR A 1 195 ? 12.053 -5.424 -11.919 1.00 94.44 195 TYR A N 1
ATOM 1510 C CA . TYR A 1 195 ? 11.490 -4.114 -11.611 1.00 94.44 195 TYR A CA 1
ATOM 1511 C C . TYR A 1 195 ? 11.212 -3.290 -12.874 1.00 94.44 195 TYR A C 1
ATOM 1513 O O . TYR A 1 195 ? 10.117 -2.750 -13.005 1.00 94.44 195 TYR A O 1
ATOM 1521 N N . GLY A 1 196 ? 12.142 -3.239 -13.831 1.00 95.00 196 GLY A N 1
ATOM 1522 C CA . GLY A 1 196 ? 11.969 -2.536 -15.103 1.00 95.00 196 GLY A CA 1
ATOM 1523 C C . GLY A 1 196 ? 10.800 -3.092 -15.917 1.00 95.00 196 GLY A C 1
ATOM 1524 O O . GLY A 1 196 ? 9.937 -2.324 -16.349 1.00 95.00 196 GLY A O 1
ATOM 1525 N N . ALA A 1 197 ? 10.711 -4.419 -16.049 1.00 93.94 197 ALA A N 1
ATOM 1526 C CA . ALA A 1 197 ? 9.599 -5.085 -16.727 1.00 93.94 197 ALA A CA 1
ATOM 1527 C C . ALA A 1 197 ? 8.250 -4.850 -16.017 1.00 93.94 197 ALA A C 1
ATOM 1529 O O . ALA A 1 197 ? 7.240 -4.566 -16.667 1.00 93.94 197 ALA A O 1
ATOM 1530 N N . PHE A 1 198 ? 8.226 -4.916 -14.681 1.00 93.31 198 PHE A N 1
ATOM 1531 C CA . PHE A 1 198 ? 7.044 -4.606 -13.871 1.00 93.31 198 PHE A CA 1
ATOM 1532 C C . PHE A 1 198 ? 6.606 -3.147 -14.045 1.00 93.31 198 PHE A C 1
ATOM 1534 O O . PHE A 1 198 ? 5.448 -2.898 -14.375 1.00 93.31 198 PHE A O 1
ATOM 1541 N N . ALA A 1 199 ? 7.531 -2.194 -13.905 1.00 93.69 199 ALA A N 1
ATOM 1542 C CA . ALA A 1 199 ? 7.281 -0.765 -14.049 1.00 93.69 199 ALA A CA 1
ATOM 1543 C C . ALA A 1 199 ? 6.750 -0.413 -15.446 1.00 93.69 199 ALA A C 1
ATOM 1545 O O . ALA A 1 199 ? 5.742 0.280 -15.553 1.00 93.69 199 ALA A O 1
ATOM 1546 N N . LYS A 1 200 ? 7.350 -0.953 -16.516 1.00 92.50 200 LYS A N 1
ATOM 1547 C CA . LYS A 1 200 ? 6.878 -0.755 -17.897 1.00 92.50 200 LYS A CA 1
ATOM 1548 C C . LYS A 1 200 ? 5.473 -1.327 -18.125 1.00 92.50 200 LYS A C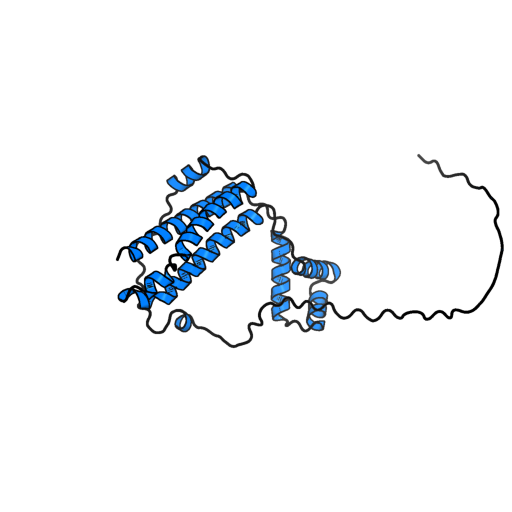 1
ATOM 1550 O O . LYS A 1 200 ? 4.681 -0.709 -18.826 1.00 92.50 200 LYS A O 1
ATOM 1555 N N . LYS A 1 201 ? 5.122 -2.449 -17.482 1.00 91.75 201 LYS A N 1
ATOM 1556 C CA . LYS A 1 201 ? 3.770 -3.041 -17.539 1.00 91.75 201 LYS A CA 1
ATOM 1557 C C . LYS A 1 201 ? 2.701 -2.222 -16.799 1.00 91.75 201 LYS A C 1
ATOM 1559 O O . LYS A 1 201 ? 1.537 -2.275 -17.187 1.00 91.75 201 LYS A O 1
ATOM 1564 N N . ILE A 1 202 ? 3.057 -1.517 -15.723 1.00 91.12 202 ILE A N 1
ATOM 1565 C CA . ILE A 1 202 ? 2.095 -0.806 -14.851 1.00 91.12 202 ILE A CA 1
ATOM 1566 C C . ILE A 1 202 ? 2.107 0.720 -15.001 1.00 91.12 202 ILE A C 1
ATOM 1568 O O . ILE A 1 202 ? 1.232 1.378 -14.436 1.00 91.12 202 ILE A O 1
ATOM 1572 N N . LYS A 1 203 ? 3.075 1.279 -15.737 1.00 89.88 203 LYS A N 1
ATOM 1573 C CA . LYS A 1 203 ? 3.233 2.717 -15.990 1.00 89.88 203 LYS A CA 1
ATOM 1574 C C . LYS A 1 203 ? 1.906 3.363 -16.377 1.00 89.88 203 LYS A C 1
ATOM 1576 O O . LYS A 1 203 ? 1.452 4.269 -15.692 1.00 89.88 203 LYS A O 1
ATOM 1581 N N . ASP A 1 204 ? 1.261 2.827 -17.408 1.00 89.56 204 ASP A N 1
ATOM 1582 C CA . ASP A 1 204 ? 0.036 3.370 -18.000 1.00 89.56 204 ASP A CA 1
ATOM 1583 C C . ASP A 1 204 ? -1.231 2.627 -17.494 1.00 89.56 204 ASP A C 1
ATOM 1585 O O . ASP A 1 204 ? -2.264 2.575 -18.161 1.00 89.56 204 ASP A O 1
ATOM 1589 N N . ARG A 1 205 ? -1.162 2.007 -16.300 1.00 88.31 205 ARG A N 1
ATOM 1590 C CA . ARG A 1 205 ? -2.266 1.237 -15.695 1.00 88.31 205 ARG A CA 1
ATOM 1591 C C . ARG A 1 205 ? -3.439 2.140 -15.306 1.00 88.31 205 ARG A C 1
ATOM 1593 O O . ARG A 1 205 ? -3.395 2.788 -14.260 1.00 88.31 205 ARG A O 1
ATOM 1600 N N . ALA A 1 206 ? -4.532 2.055 -16.060 1.00 92.44 206 ALA A N 1
ATOM 1601 C CA . ALA A 1 206 ? -5.837 2.557 -15.645 1.00 92.44 206 ALA A CA 1
ATOM 1602 C C . ALA A 1 206 ? -6.565 1.559 -14.719 1.00 92.44 206 ALA A C 1
ATOM 1604 O O . ALA A 1 206 ? -6.758 0.391 -15.051 1.00 92.44 206 ALA A O 1
ATOM 1605 N N . VAL A 1 207 ? -6.986 2.048 -13.557 1.00 92.69 207 VAL A N 1
ATOM 1606 C CA . VAL A 1 207 ? -7.924 1.437 -12.610 1.00 92.69 207 VAL A CA 1
ATOM 1607 C C . VAL A 1 207 ? -9.064 2.434 -12.418 1.00 92.69 207 VAL A C 1
ATOM 1609 O O . VAL A 1 207 ? -8.833 3.648 -12.375 1.00 92.69 207 VAL A O 1
ATOM 1612 N N . GLU A 1 208 ? -10.299 1.952 -12.302 1.00 94.50 208 GLU A N 1
ATOM 1613 C CA . GLU A 1 208 ? -11.438 2.830 -12.036 1.00 94.50 208 GLU A CA 1
ATOM 1614 C C . GLU A 1 208 ? -11.613 3.127 -10.550 1.00 94.50 208 GLU A C 1
ATOM 1616 O O . GLU A 1 208 ? -11.479 2.253 -9.691 1.00 94.50 208 GLU A O 1
ATOM 1621 N N . TYR A 1 209 ? -11.914 4.390 -10.248 1.00 95.38 209 TYR A N 1
ATOM 1622 C CA . TYR A 1 209 ? -11.985 4.883 -8.875 1.00 95.38 209 TYR A CA 1
ATOM 1623 C C . TYR A 1 209 ? -13.099 4.216 -8.058 1.00 95.38 209 TYR A C 1
ATOM 1625 O O . TYR A 1 209 ? -12.917 4.001 -6.863 1.00 95.38 209 TYR A O 1
ATOM 1633 N N . SER A 1 210 ? -14.175 3.760 -8.704 1.00 92.50 210 SER A N 1
ATOM 1634 C CA . SER A 1 210 ? -15.228 2.934 -8.099 1.00 92.50 210 SER A CA 1
ATOM 1635 C C . SER A 1 210 ? -14.741 1.549 -7.640 1.00 92.50 210 SER A C 1
ATOM 1637 O O . SER A 1 210 ? -15.204 1.041 -6.620 1.00 92.50 210 SER A O 1
ATOM 1639 N N . ALA A 1 211 ? -13.766 0.945 -8.329 1.00 92.38 211 ALA A N 1
ATOM 1640 C CA . ALA A 1 211 ? -13.144 -0.308 -7.893 1.00 92.38 211 ALA A CA 1
ATOM 1641 C C . ALA A 1 211 ? -12.184 -0.082 -6.711 1.00 92.38 211 ALA A C 1
ATOM 1643 O O . ALA A 1 211 ? -12.088 -0.915 -5.811 1.00 92.38 211 ALA A O 1
ATOM 1644 N N . ILE A 1 212 ? -11.508 1.072 -6.672 1.00 94.94 212 ILE A N 1
ATOM 1645 C CA . ILE A 1 212 ? -10.691 1.476 -5.517 1.00 94.94 212 ILE A CA 1
ATOM 1646 C C . ILE A 1 212 ? -11.596 1.806 -4.319 1.00 94.94 212 ILE A C 1
ATOM 1648 O O . ILE A 1 212 ? -11.266 1.450 -3.194 1.00 94.94 212 ILE A O 1
ATOM 1652 N N . GLN A 1 213 ? -12.762 2.415 -4.547 1.00 95.12 213 GLN A N 1
ATOM 1653 C CA . GLN A 1 213 ? -13.745 2.748 -3.515 1.00 95.12 213 GLN A CA 1
ATOM 1654 C C . GLN A 1 213 ? -14.219 1.518 -2.732 1.00 95.12 213 GLN A C 1
ATOM 1656 O O . GLN A 1 213 ? -14.222 1.558 -1.504 1.00 95.12 213 GLN A O 1
ATOM 1661 N N . ASP A 1 214 ? -14.565 0.417 -3.408 1.00 92.94 214 ASP A N 1
ATOM 1662 C CA . ASP A 1 214 ? -14.914 -0.850 -2.748 1.00 92.94 214 ASP A CA 1
ATOM 1663 C C . ASP A 1 214 ? -13.765 -1.354 -1.850 1.00 92.94 214 ASP A C 1
ATOM 1665 O O . ASP A 1 214 ? -13.984 -1.660 -0.676 1.00 92.94 214 ASP A O 1
ATOM 1669 N N . ALA A 1 215 ? -12.522 -1.326 -2.344 1.00 93.50 215 ALA A N 1
ATOM 1670 C CA . ALA A 1 215 ? -11.347 -1.704 -1.558 1.00 93.50 215 ALA A CA 1
ATOM 1671 C C . ALA A 1 215 ? -11.114 -0.780 -0.343 1.00 93.50 215 ALA A C 1
ATOM 1673 O O . ALA A 1 215 ? -10.785 -1.265 0.743 1.00 93.50 215 ALA A O 1
ATOM 1674 N N . VAL A 1 216 ? -11.328 0.535 -0.483 1.00 94.69 216 VAL A N 1
ATOM 1675 C CA . VAL A 1 216 ? -11.234 1.494 0.634 1.00 94.69 216 VAL A CA 1
ATOM 1676 C C . VAL A 1 216 ? -12.341 1.254 1.659 1.00 94.69 216 VAL A C 1
ATOM 1678 O O . VAL A 1 216 ? -12.067 1.287 2.854 1.00 94.69 216 VAL A O 1
ATOM 1681 N N . LEU A 1 217 ? -13.568 0.949 1.234 1.00 93.31 217 LEU A N 1
ATOM 1682 C CA . LEU A 1 217 ? -14.684 0.657 2.139 1.00 93.31 217 LEU A CA 1
ATOM 1683 C C . LEU A 1 217 ? -14.508 -0.684 2.871 1.00 93.31 217 LEU A C 1
ATOM 1685 O O . LEU A 1 217 ? -14.804 -0.768 4.062 1.00 93.31 217 LEU A O 1
ATOM 1689 N N . ARG A 1 218 ? -13.937 -1.710 2.225 1.00 90.88 218 ARG A N 1
ATOM 1690 C CA . ARG A 1 218 ? -13.488 -2.942 2.909 1.00 90.88 218 ARG A CA 1
ATOM 1691 C C . ARG A 1 218 ? -12.384 -2.646 3.924 1.00 90.88 218 ARG A C 1
ATOM 1693 O O . ARG A 1 218 ? -12.434 -3.155 5.043 1.00 90.88 218 ARG A O 1
ATOM 1700 N N . GLY A 1 219 ? -11.441 -1.772 3.568 1.00 91.31 219 GLY A N 1
ATOM 1701 C CA . GLY A 1 219 ? -10.444 -1.234 4.492 1.00 91.31 219 GLY A CA 1
ATOM 1702 C C . GLY A 1 219 ? -11.071 -0.506 5.685 1.00 91.31 219 GLY A C 1
ATOM 1703 O O . GLY A 1 219 ? -10.645 -0.716 6.815 1.00 91.31 219 GLY A O 1
ATOM 1704 N N . GLU A 1 220 ? -12.124 0.286 5.472 1.00 91.56 220 GLU A N 1
ATOM 1705 C CA . GLU A 1 220 ? -12.840 0.976 6.550 1.00 91.56 220 GLU A CA 1
ATOM 1706 C C . GLU A 1 220 ? -13.491 -0.020 7.516 1.00 91.56 220 GLU A C 1
ATOM 1708 O O . GLU A 1 220 ? -13.390 0.165 8.724 1.00 91.56 220 GLU A O 1
ATOM 1713 N N . LEU A 1 221 ? -14.095 -1.103 7.012 1.00 89.00 221 LEU A N 1
ATOM 1714 C CA . LEU A 1 221 ? -14.661 -2.162 7.857 1.00 89.00 221 LEU A CA 1
ATOM 1715 C C . LEU A 1 221 ? -13.595 -2.889 8.692 1.00 89.00 221 LEU A C 1
ATOM 1717 O O . LEU A 1 221 ? -13.881 -3.279 9.824 1.00 89.00 221 LEU A O 1
ATOM 1721 N N . PHE A 1 222 ? -12.375 -3.046 8.170 1.00 87.94 222 PHE A N 1
ATOM 1722 C CA . PHE A 1 222 ? -11.241 -3.564 8.941 1.00 87.94 222 PHE A CA 1
ATOM 1723 C C . PHE A 1 222 ? -10.785 -2.569 10.021 1.00 87.94 222 PHE A C 1
ATOM 1725 O O . PHE A 1 222 ? -10.652 -2.958 11.178 1.00 87.94 222 PHE A O 1
ATOM 1732 N N . VAL A 1 223 ? -10.618 -1.284 9.680 1.00 91.12 223 VAL A N 1
ATOM 1733 C CA . VAL A 1 223 ? -10.237 -0.220 10.632 1.00 91.12 223 VAL A CA 1
ATOM 1734 C C . VAL A 1 223 ? -11.287 -0.060 11.742 1.00 91.12 223 VAL A C 1
ATOM 1736 O O . VAL A 1 223 ? -10.924 0.022 12.913 1.00 91.12 223 VAL A O 1
ATOM 1739 N N . ASP A 1 224 ? -12.580 -0.075 11.401 1.00 89.75 224 ASP A N 1
ATOM 1740 C CA . ASP A 1 224 ? -13.694 -0.051 12.361 1.00 89.75 224 ASP A CA 1
ATOM 1741 C C . ASP A 1 224 ? -13.606 -1.229 13.341 1.00 89.75 224 ASP A C 1
ATOM 1743 O O . ASP A 1 224 ? -13.716 -1.042 14.551 1.00 89.75 224 ASP A O 1
ATOM 1747 N N . LYS A 1 225 ? -13.396 -2.451 12.830 1.00 87.50 225 LYS A N 1
ATOM 1748 C CA . LYS A 1 225 ? -13.388 -3.672 13.650 1.00 87.50 225 LYS A CA 1
ATOM 1749 C C . LYS A 1 225 ? -12.121 -3.841 14.478 1.00 87.50 225 LYS A C 1
ATOM 1751 O O . LYS A 1 225 ? -12.210 -4.344 15.595 1.00 87.50 225 LYS A O 1
ATOM 1756 N N . TYR A 1 226 ? -10.981 -3.368 13.981 1.00 90.31 226 TYR A N 1
ATOM 1757 C CA . TYR A 1 226 ? -9.786 -3.162 14.793 1.00 90.31 226 TYR A CA 1
ATOM 1758 C C . TYR A 1 226 ? -10.118 -2.191 15.944 1.00 90.31 226 TYR A C 1
ATOM 1760 O O . TYR A 1 226 ? -9.861 -2.511 17.102 1.00 90.31 226 TYR A O 1
ATOM 1768 N N . SER A 1 227 ? -10.721 -1.027 15.653 1.00 88.38 227 SER A N 1
ATOM 1769 C CA . SER A 1 227 ? -11.015 0.004 16.666 1.00 88.38 227 SER A CA 1
ATOM 1770 C C . SER A 1 227 ? -11.958 -0.505 17.758 1.00 88.38 227 SER A C 1
ATOM 1772 O O . SER A 1 227 ? -11.712 -0.276 18.938 1.00 88.38 227 SER A O 1
ATOM 1774 N N . GLU A 1 228 ? -13.011 -1.224 17.365 1.00 87.94 228 GLU A N 1
ATOM 1775 C CA . GLU A 1 228 ? -13.976 -1.865 18.265 1.00 87.94 228 GLU A CA 1
ATOM 1776 C C . GLU A 1 228 ? -13.317 -2.927 19.163 1.00 87.94 228 GLU A C 1
ATOM 1778 O O . GLU A 1 228 ? -13.723 -3.111 20.310 1.00 87.94 228 GLU A O 1
ATOM 1783 N N . PHE A 1 229 ? -12.301 -3.637 18.661 1.00 86.31 229 PHE A N 1
ATOM 1784 C CA . PHE A 1 229 ? -11.566 -4.625 19.449 1.00 86.31 229 PHE A CA 1
ATOM 1785 C C . PHE A 1 229 ? -10.598 -3.962 20.437 1.00 86.31 229 PHE A C 1
ATOM 1787 O O . PHE A 1 229 ? -10.606 -4.326 21.609 1.00 86.31 229 PHE A O 1
ATOM 1794 N N . ALA A 1 230 ? -9.848 -2.948 19.997 1.00 84.38 230 ALA A N 1
ATOM 1795 C CA . ALA A 1 230 ? -8.950 -2.168 20.847 1.00 84.38 230 ALA A CA 1
ATOM 1796 C C . ALA A 1 230 ? -9.701 -1.481 22.007 1.00 84.38 230 ALA A C 1
ATOM 1798 O O . ALA A 1 230 ? -9.293 -1.579 23.162 1.00 84.38 230 ALA A O 1
ATOM 1799 N N . GLN A 1 231 ? -10.856 -0.864 21.728 1.00 83.44 231 GLN A N 1
ATOM 1800 C CA . GLN A 1 231 ? -11.706 -0.236 22.751 1.00 83.44 231 GLN A CA 1
ATOM 1801 C C . GLN A 1 231 ? -12.177 -1.238 23.818 1.00 83.44 231 GLN A C 1
ATOM 1803 O O . GLN A 1 231 ? -12.068 -0.956 25.005 1.00 83.44 231 GLN A O 1
ATOM 1808 N N . ARG A 1 232 ? -12.577 -2.456 23.426 1.00 84.75 232 ARG A N 1
ATOM 1809 C CA . ARG A 1 232 ? -12.970 -3.531 24.363 1.00 84.75 232 ARG A CA 1
ATOM 1810 C C . ARG A 1 232 ? -11.829 -4.115 25.206 1.00 84.75 232 ARG A C 1
ATOM 1812 O O . ARG A 1 232 ? -12.096 -4.949 26.076 1.00 84.75 232 ARG A O 1
ATOM 1819 N N . LEU A 1 233 ? -10.580 -3.747 24.923 1.00 82.00 233 LEU A N 1
ATOM 1820 C CA . LEU A 1 233 ? -9.432 -4.030 25.787 1.00 82.00 233 LEU A CA 1
ATOM 1821 C C . LEU A 1 233 ? -9.123 -2.847 26.713 1.00 82.00 233 LEU A C 1
ATOM 1823 O O . LEU A 1 233 ? -8.731 -3.078 27.846 1.00 82.00 233 LEU A O 1
ATOM 1827 N N . ALA A 1 234 ? -9.375 -1.611 26.272 1.00 74.25 234 ALA A N 1
ATOM 1828 C CA . ALA A 1 234 ? -9.281 -0.404 27.101 1.00 74.25 234 ALA A CA 1
ATOM 1829 C C . ALA A 1 234 ? -10.366 -0.307 28.198 1.00 74.25 234 ALA A C 1
ATOM 1831 O O . ALA A 1 234 ? -10.215 0.443 29.156 1.00 74.25 234 ALA A O 1
ATOM 1832 N N . GLU A 1 235 ? -11.480 -1.026 28.036 1.00 71.56 235 GLU A N 1
ATOM 1833 C CA . GLU A 1 235 ? -12.628 -1.067 28.959 1.00 71.56 235 GLU A CA 1
ATOM 1834 C C . GLU A 1 235 ? -12.492 -2.130 30.081 1.00 71.56 235 GLU A C 1
ATOM 1836 O O . GLU A 1 235 ? -13.500 -2.501 30.691 1.00 71.56 235 GLU A O 1
ATOM 1841 N N . LYS A 1 236 ? -11.287 -2.665 30.333 1.00 57.53 236 LYS A N 1
ATOM 1842 C CA . LYS A 1 236 ? -11.030 -3.784 31.260 1.00 57.53 236 LYS A CA 1
ATOM 1843 C C . LYS A 1 236 ? -9.914 -3.512 32.263 1.00 57.53 236 LYS A C 1
ATOM 1845 O O . LYS A 1 236 ? -10.059 -4.051 33.382 1.00 57.53 236 LYS A O 1
#

pLDDT: mean 75.68, std 25.31, range [26.72, 97.25]

Foldseek 3Di:
DDDDDDDDDDDDDDDDDDDDDDDDDDDDDDDPPDPPPPPPCPPPPPDPPPCDVCNLLDDDQPPPDPDPDDDDDPPVVLVVVCVVQPDFALVSQLVLLVVLVVLLVVCVVVVFQLVLQCPDPVSVSCSSVRVVLNVVLVVLSVVLNQCSVAQQFDDCDPLLVVLVVQCVPPRLVSLQVVVVVVVDDPVVSVVSNVVNVVRVVGGRHHDGSSVSSSSSVVSVVVSVVSSVVSVVSVVD

Secondary structure (DSSP, 8-state):
----------------------------PPPP--------------S-----HHHHH-TT-------S------HHHHHHHHHHS---SHHHHHHHHHHHHHHHHHHHHTTHHHHHHHHSGGGGGGHHHHHHHHHHHHHHHHHHHHHHHTTB-----HHHHHHHHHHHHHHHHHHHHHHHHTT--HHHHHHHHHHHHHHHHHTT-B--HHHHHHHHHHHHHHHHHHHHHHHHHHT-

Sequence (236 aa):
MNFKKLLFFGLILGCAGAVTVLGCGEAKKEEPQKPLGLAMDLPKAESDLKMSKEDVAGKGMPEVKKSGIAFKFDESRIKKKIAETPVTDQASCIGLVAALEKKKDVIQRNEGMWGFFEQTGDLKIYSPLGMQLDSDLNKTVRILRYLCNTAKGVPYTYLADLVNRWLETGGEKDLREKFDSMGESPKDVEIYLKYGAFAKKIKDRAVEYSAIQDAVLRGELFVDKYSEFAQRLAEK